Protein AF-C5LSX0-F1 (afdb_monomer)

Radius of gyration: 44.95 Å; Cα contacts (8 Å, |Δi|>4): 64; chains: 1; bounding box: 108×68×119 Å

Secondary structure (DSSP, 8-state):
--HHHHHHHHHHHHHHHHHHHHHHHHHHHHHHHHHHHHHHHHHHHHHHHHHHHHHHHHHHHHHHHHHHHHHHHHHHHHHHHHHHHHHHHHHT---TTS--SS---HHHHHHHHHHHHHHHHHHHHHHHHHHHHHHHHHHHHHHIIIII----PPPHHHHHHHS--THHHHSS-HHHH---HHHHHHHHHHHHHHHHHHHHHHHHHHHHHHHHHHTT-

Organism: Perkinsus marinus (strain ATCC 50983 / TXsc) (NCBI:txid423536)

pLDDT: mean 77.4, std 16.22, range [35.12, 95.38]

Structure (mmCIF, N/CA/C/O backbone):
data_AF-C5LSX0-F1
#
_entry.id   AF-C5LSX0-F1
#
loop_
_atom_site.group_PDB
_atom_site.id
_atom_site.type_symbol
_atom_site.label_atom_id
_atom_site.label_alt_id
_atom_site.label_comp_id
_atom_site.label_asym_id
_atom_site.label_entity_id
_atom_site.label_seq_id
_atom_site.pdbx_PDB_ins_code
_atom_site.Cartn_x
_atom_site.Cartn_y
_atom_site.Cartn_z
_atom_site.occupancy
_atom_site.B_iso_or_equiv
_atom_site.auth_seq_id
_atom_site.auth_comp_id
_atom_site.auth_asym_id
_atom_site.auth_atom_id
_atom_site.pdbx_PDB_model_num
ATOM 1 N N . MET A 1 1 ? -57.020 -18.326 68.802 1.00 41.72 1 MET A N 1
ATOM 2 C CA . MET A 1 1 ? -56.443 -18.872 67.550 1.00 41.72 1 MET A CA 1
ATOM 3 C C . MET A 1 1 ? -56.052 -17.794 66.515 1.00 41.72 1 MET A C 1
ATOM 5 O O . MET A 1 1 ? -55.804 -18.143 65.374 1.00 41.72 1 MET A O 1
ATOM 9 N N . ALA A 1 2 ? -55.922 -16.505 66.877 1.00 36.78 2 ALA A N 1
ATOM 10 C CA . ALA A 1 2 ? -55.625 -15.422 65.918 1.00 36.78 2 ALA A CA 1
ATOM 11 C C . ALA A 1 2 ? -54.135 -15.010 65.832 1.00 36.78 2 ALA A C 1
ATOM 13 O O . ALA A 1 2 ? -53.751 -14.258 64.944 1.00 36.78 2 ALA A O 1
ATOM 14 N N . THR A 1 3 ? -53.275 -15.499 66.730 1.00 37.06 3 THR A N 1
ATOM 15 C CA . THR A 1 3 ? -51.869 -15.061 66.842 1.00 37.06 3 THR A CA 1
ATOM 16 C C . THR A 1 3 ? -50.891 -15.843 65.958 1.00 37.06 3 THR A C 1
ATOM 18 O O . THR A 1 3 ? -49.816 -15.340 65.644 1.00 37.06 3 THR A O 1
ATOM 21 N N . THR A 1 4 ? -51.253 -17.040 65.491 1.00 40.44 4 THR A N 1
ATOM 22 C CA . THR A 1 4 ? -50.376 -17.893 64.667 1.00 40.44 4 THR A CA 1
ATOM 23 C C . THR A 1 4 ? -50.374 -17.507 63.184 1.00 40.44 4 THR A C 1
ATOM 25 O O . THR A 1 4 ? -49.352 -17.655 62.521 1.00 40.44 4 THR A O 1
ATOM 28 N N . ALA A 1 5 ? -51.465 -16.934 62.662 1.00 39.75 5 ALA A N 1
ATOM 29 C CA . ALA A 1 5 ? -51.549 -16.492 61.266 1.00 39.75 5 ALA A CA 1
ATOM 30 C C . ALA A 1 5 ? -50.684 -15.247 60.978 1.00 39.75 5 ALA A C 1
ATOM 32 O O . ALA A 1 5 ? -50.056 -15.159 59.925 1.00 39.75 5 ALA A O 1
ATOM 33 N N . ALA A 1 6 ? -50.586 -14.316 61.934 1.00 38.09 6 ALA A N 1
ATOM 34 C CA . ALA A 1 6 ? -49.762 -13.114 61.798 1.00 38.09 6 ALA A CA 1
ATOM 35 C C . ALA A 1 6 ? -48.255 -13.433 61.817 1.00 38.09 6 ALA A C 1
ATOM 37 O O . ALA A 1 6 ? -47.496 -12.874 61.031 1.00 38.09 6 ALA A O 1
ATOM 38 N N . ALA A 1 7 ? -47.821 -14.385 62.650 1.00 35.12 7 ALA A N 1
ATOM 39 C CA . ALA A 1 7 ? -46.420 -14.806 62.716 1.00 35.12 7 ALA A CA 1
ATOM 40 C C . ALA A 1 7 ? -45.966 -15.546 61.443 1.00 35.12 7 ALA A C 1
ATOM 42 O O . ALA A 1 7 ? -44.850 -15.334 60.978 1.00 35.12 7 ALA A O 1
ATOM 43 N N . VAL A 1 8 ? -46.842 -16.354 60.831 1.00 43.47 8 VAL A N 1
ATOM 44 C CA . VAL A 1 8 ? -46.565 -17.036 59.552 1.00 43.47 8 VAL A CA 1
ATOM 45 C C . VAL A 1 8 ? -46.590 -16.058 58.372 1.00 43.47 8 VAL A C 1
ATOM 47 O O . VAL A 1 8 ? -45.779 -16.191 57.462 1.00 43.47 8 VAL A O 1
ATOM 50 N N . ALA A 1 9 ? -47.444 -15.030 58.399 1.00 41.66 9 ALA A N 1
ATOM 51 C CA . ALA A 1 9 ? -47.449 -13.975 57.385 1.00 41.66 9 ALA A CA 1
ATOM 52 C C . ALA A 1 9 ? -46.202 -13.075 57.463 1.00 41.66 9 ALA A C 1
ATOM 54 O O . ALA A 1 9 ? -45.638 -12.724 56.431 1.00 41.66 9 ALA A O 1
ATOM 55 N N . VAL A 1 10 ? -45.724 -12.749 58.669 1.00 44.47 10 VAL A N 1
ATOM 56 C CA . VAL A 1 10 ? -44.509 -11.941 58.879 1.00 44.47 10 VAL A CA 1
ATOM 57 C C . VAL A 1 10 ? -43.233 -12.751 58.610 1.00 44.47 10 VAL A C 1
ATOM 59 O O . VAL A 1 10 ? -42.302 -12.224 58.007 1.00 44.47 10 VAL A O 1
ATOM 62 N N . ALA A 1 11 ? -43.199 -14.041 58.964 1.00 39.00 11 ALA A N 1
ATOM 63 C CA . ALA A 1 11 ? -42.100 -14.946 58.612 1.00 39.00 11 ALA A CA 1
ATOM 64 C C . ALA A 1 11 ? -42.084 -15.300 57.113 1.00 39.00 11 ALA A C 1
ATOM 66 O O . ALA A 1 11 ? -41.023 -15.403 56.503 1.00 39.00 11 ALA A O 1
ATOM 67 N N . GLY A 1 12 ? -43.257 -15.431 56.488 1.00 38.50 12 GLY A N 1
ATOM 68 C CA . GLY A 1 12 ? -43.399 -15.573 55.041 1.00 38.50 12 GLY A CA 1
ATOM 69 C C . GLY A 1 12 ? -42.969 -14.308 54.299 1.00 38.50 12 GLY A C 1
ATOM 70 O O . GLY A 1 12 ? -42.252 -14.399 53.310 1.00 38.50 12 GLY A O 1
ATOM 71 N N . ALA A 1 13 ? -43.314 -13.122 54.807 1.00 43.16 13 ALA A N 1
ATOM 72 C CA . ALA A 1 13 ? -42.886 -11.846 54.240 1.00 43.16 13 ALA A CA 1
ATOM 73 C C . ALA A 1 13 ? -41.382 -11.580 54.424 1.00 43.16 13 ALA A C 1
ATOM 75 O O . ALA A 1 13 ? -40.759 -11.011 53.531 1.00 43.16 13 ALA A O 1
ATOM 76 N N . SER A 1 14 ? -40.770 -12.019 55.530 1.00 45.22 14 SER A N 1
ATOM 77 C CA . SER A 1 14 ? -39.325 -11.865 55.752 1.00 45.22 14 SER A CA 1
ATOM 78 C C . SER A 1 14 ? -38.492 -12.869 54.945 1.00 45.22 14 SER A C 1
ATOM 80 O O . SER A 1 14 ? -37.451 -12.496 54.403 1.00 45.22 14 SER A O 1
ATOM 82 N N . LEU A 1 15 ? -38.974 -14.104 54.762 1.00 48.69 15 LEU A N 1
ATOM 83 C CA . LEU A 1 15 ? -38.359 -15.090 53.864 1.00 48.69 15 LEU A CA 1
ATOM 84 C C . LEU A 1 15 ? -38.528 -14.707 52.387 1.00 48.69 15 LEU A C 1
ATOM 86 O O . LEU A 1 15 ? -37.579 -14.830 51.614 1.00 48.69 15 LEU A O 1
ATOM 90 N N . VAL A 1 16 ? -39.688 -14.168 51.996 1.00 50.28 16 VAL A N 1
ATOM 91 C CA . VAL A 1 16 ? -39.909 -13.612 50.650 1.00 50.28 16 VAL A CA 1
ATOM 92 C C . VAL A 1 16 ? -39.099 -12.330 50.443 1.00 50.28 16 VAL A C 1
ATOM 94 O O . VAL A 1 16 ? -38.556 -12.146 49.361 1.00 50.28 16 VAL A O 1
ATOM 97 N N . GLY A 1 17 ? -38.925 -11.483 51.461 1.00 53.12 17 GLY A N 1
ATOM 98 C CA . GLY A 1 17 ? -38.068 -10.294 51.399 1.00 53.12 17 GLY A CA 1
ATOM 99 C C . GLY A 1 17 ? -36.582 -10.633 51.236 1.00 53.12 17 GLY A C 1
ATOM 100 O O . GLY A 1 17 ? -35.887 -10.006 50.438 1.00 53.12 17 GLY A O 1
ATOM 101 N N . SER A 1 18 ? -36.104 -11.681 51.916 1.00 58.91 18 SER A N 1
ATOM 102 C CA . SER A 1 18 ? -34.725 -12.174 51.787 1.00 58.91 18 SER A CA 1
ATOM 103 C C . SER A 1 18 ? -34.488 -12.896 50.445 1.00 58.91 18 SER A C 1
ATOM 105 O O . SER A 1 18 ? -33.470 -12.683 49.780 1.00 58.91 18 SER A O 1
ATOM 107 N N . ALA A 1 19 ? -35.468 -13.671 49.965 1.00 62.38 19 ALA A N 1
ATOM 108 C CA . ALA A 1 19 ? -35.441 -14.284 48.635 1.00 62.38 19 ALA A CA 1
ATOM 109 C C . ALA A 1 19 ? -3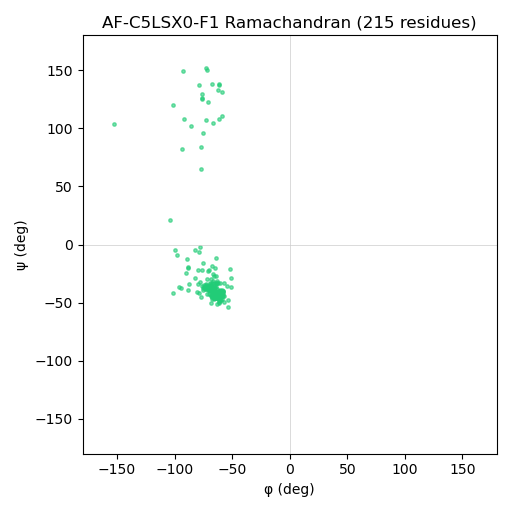5.560 -13.247 47.496 1.00 62.38 19 ALA A C 1
ATOM 111 O O . ALA A 1 19 ? -34.890 -13.361 46.475 1.00 62.38 19 ALA A O 1
ATOM 112 N N . ALA A 1 20 ? -36.364 -12.195 47.665 1.00 63.81 20 ALA A N 1
ATOM 113 C CA . ALA A 1 20 ? -36.488 -11.110 46.693 1.00 63.81 20 ALA A CA 1
ATOM 114 C C . ALA A 1 20 ? -35.208 -10.264 46.621 1.00 63.81 20 ALA A C 1
ATOM 116 O O . ALA A 1 20 ? -34.764 -9.923 45.525 1.00 63.81 20 ALA A O 1
ATOM 117 N N . GLY A 1 21 ? -34.571 -9.988 47.765 1.00 70.50 21 GLY A N 1
ATOM 118 C CA . GLY A 1 21 ? -33.284 -9.290 47.822 1.00 70.50 21 GLY A CA 1
ATOM 119 C C . GLY A 1 21 ? -32.152 -10.064 47.139 1.00 70.50 21 GLY A C 1
ATOM 120 O O . GLY A 1 21 ? -31.366 -9.478 46.396 1.00 70.50 21 GLY A O 1
ATOM 121 N N . THR A 1 22 ? -32.106 -11.387 47.322 1.00 75.56 22 THR A N 1
ATOM 122 C CA . THR A 1 22 ? -31.118 -12.268 46.666 1.00 75.56 22 THR A CA 1
ATOM 123 C C . THR A 1 22 ? -31.382 -12.462 45.169 1.00 75.56 22 THR A C 1
ATOM 125 O O . THR A 1 22 ? -30.443 -12.502 44.376 1.00 75.56 22 THR A O 1
ATOM 128 N N . LEU A 1 23 ? -32.646 -12.513 44.740 1.00 74.06 23 LEU A N 1
ATOM 129 C CA . LEU A 1 23 ? -33.005 -12.536 43.317 1.00 74.06 23 LEU A CA 1
ATOM 130 C C . LEU A 1 23 ? -32.690 -11.207 42.620 1.00 74.06 23 LEU A C 1
ATOM 132 O O . LEU A 1 23 ? -32.237 -11.201 41.474 1.00 74.06 23 LEU A O 1
ATOM 136 N N . PHE A 1 24 ? -32.912 -10.079 43.294 1.00 79.62 24 PHE A N 1
ATOM 137 C CA . PHE A 1 24 ? -32.577 -8.761 42.763 1.00 79.62 24 PHE A CA 1
ATOM 138 C C . PHE A 1 24 ? -31.060 -8.572 42.638 1.00 79.62 24 PHE A C 1
ATOM 140 O O . PHE A 1 24 ? -30.585 -8.145 41.585 1.00 79.62 24 PHE A O 1
ATOM 147 N N . SER A 1 25 ? -30.286 -8.952 43.661 1.00 80.75 25 SER A N 1
ATOM 148 C CA . SER A 1 25 ? -28.821 -8.864 43.614 1.00 80.75 25 SER A CA 1
ATOM 149 C C . SER A 1 25 ? -28.215 -9.780 42.547 1.00 80.75 25 SER A C 1
ATOM 151 O O . SER A 1 25 ? -27.292 -9.361 41.849 1.00 80.75 25 SER A O 1
ATOM 153 N N . TYR A 1 26 ? -28.782 -10.974 42.339 1.00 83.00 26 TYR A N 1
ATOM 154 C CA . TYR A 1 26 ? -28.397 -11.869 41.248 1.00 83.00 26 TYR A CA 1
ATOM 155 C C . TYR A 1 26 ? -28.643 -11.242 39.869 1.00 83.00 26 TYR A C 1
ATOM 157 O O . TYR A 1 26 ? -27.732 -11.190 39.047 1.00 83.00 26 TYR A O 1
ATOM 165 N N . ASN A 1 27 ? -29.845 -10.713 39.615 1.00 82.12 27 ASN A N 1
ATOM 166 C CA . ASN A 1 27 ? -30.162 -10.097 38.321 1.00 82.12 27 ASN A CA 1
ATOM 167 C C . ASN A 1 27 ? -29.333 -8.837 38.058 1.00 82.12 27 ASN A C 1
ATOM 169 O O . ASN A 1 27 ? -28.874 -8.635 36.936 1.00 82.12 27 ASN A O 1
ATOM 173 N N . LYS A 1 28 ? -29.072 -8.030 39.094 1.00 83.06 28 LYS A N 1
ATOM 174 C CA . LYS A 1 28 ? -28.155 -6.890 39.004 1.00 83.06 28 LYS A CA 1
ATOM 175 C C . LYS A 1 28 ? -26.740 -7.340 38.624 1.00 83.06 28 LYS A C 1
ATOM 177 O O . LYS A 1 28 ? -26.138 -6.746 37.736 1.00 83.06 28 LYS A O 1
ATOM 182 N N . ALA A 1 29 ? -26.216 -8.391 39.256 1.00 85.38 29 ALA A N 1
ATOM 183 C CA . ALA A 1 29 ? -24.887 -8.921 38.948 1.00 85.38 29 ALA A CA 1
ATOM 184 C C . ALA A 1 29 ? -24.799 -9.485 37.519 1.00 85.38 29 ALA A C 1
ATOM 186 O O . ALA A 1 29 ? -23.822 -9.230 36.819 1.00 85.38 29 ALA A O 1
ATOM 187 N N . VAL A 1 30 ? -25.836 -10.194 37.060 1.00 84.12 30 VAL A N 1
ATOM 188 C CA . VAL A 1 30 ? -25.921 -10.702 35.681 1.00 84.12 30 VAL A CA 1
ATOM 189 C C . VAL A 1 30 ? -25.994 -9.558 34.673 1.00 84.12 30 VAL A C 1
ATOM 191 O O . VAL A 1 30 ? -25.314 -9.617 33.655 1.00 84.12 30 VAL A O 1
ATOM 194 N N . PHE A 1 31 ? -26.765 -8.506 34.956 1.00 83.94 31 PHE A N 1
ATOM 195 C CA . PHE A 1 31 ? -26.818 -7.322 34.101 1.00 83.94 31 PHE A CA 1
ATOM 196 C C . PHE A 1 31 ? -25.447 -6.644 33.992 1.00 83.94 31 PHE A C 1
ATOM 198 O O . PHE A 1 31 ? -24.992 -6.378 32.888 1.00 83.94 31 PHE A O 1
ATOM 205 N N . ILE A 1 32 ? -24.750 -6.428 35.114 1.00 85.12 32 ILE A N 1
ATOM 206 C CA . ILE A 1 32 ? -23.392 -5.853 35.115 1.00 85.12 32 ILE A CA 1
ATOM 207 C C . ILE A 1 32 ? -22.430 -6.719 34.289 1.00 85.12 32 ILE A C 1
ATOM 209 O O . ILE A 1 32 ? -21.621 -6.198 33.523 1.00 85.12 32 ILE A O 1
ATOM 213 N N . LEU A 1 33 ? -22.525 -8.044 34.407 1.00 87.56 33 LEU A N 1
ATOM 214 C CA . LEU A 1 33 ? -21.689 -8.962 33.640 1.00 87.56 33 LEU A CA 1
ATOM 215 C C . LEU A 1 33 ? -21.986 -8.896 32.132 1.00 87.56 33 LEU A C 1
ATOM 217 O O . LEU A 1 33 ? -21.060 -8.810 31.334 1.00 87.56 33 LEU A O 1
ATOM 221 N N . ASP A 1 34 ? -23.256 -8.876 31.733 1.00 86.62 34 ASP A N 1
ATOM 222 C CA . ASP A 1 34 ? -23.648 -8.753 30.322 1.00 86.62 34 ASP A CA 1
ATOM 223 C C . ASP A 1 34 ? -23.176 -7.418 29.721 1.00 86.62 34 ASP A C 1
ATOM 225 O O . ASP A 1 34 ? -22.622 -7.371 28.623 1.00 86.62 34 ASP A O 1
ATOM 229 N N . GLN A 1 35 ? -23.295 -6.335 30.494 1.00 84.56 35 GLN A N 1
ATOM 230 C CA . GLN A 1 35 ? -22.833 -5.005 30.099 1.00 84.56 35 GLN A CA 1
ATOM 231 C C . GLN A 1 35 ? -21.320 -4.926 29.930 1.00 84.56 35 GLN A C 1
ATOM 233 O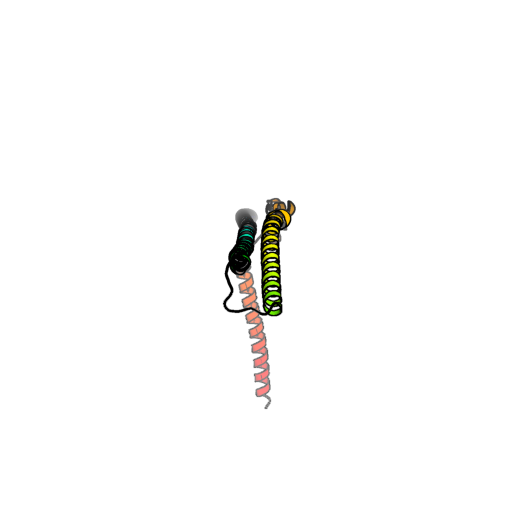 O . GLN A 1 35 ? -20.832 -4.423 28.918 1.00 84.56 35 GLN A O 1
ATOM 238 N N . THR A 1 36 ? -20.568 -5.466 30.890 1.00 87.12 36 THR A N 1
ATOM 239 C CA . THR A 1 36 ? -19.105 -5.506 30.787 1.00 87.12 36 THR A CA 1
ATOM 240 C C . THR A 1 36 ? -18.679 -6.321 29.567 1.00 87.12 36 THR A C 1
ATOM 242 O O . THR A 1 36 ? -17.901 -5.826 28.758 1.00 87.12 36 THR A O 1
ATOM 245 N N . LEU A 1 37 ? -19.237 -7.517 29.347 1.00 89.19 37 LEU A N 1
ATOM 246 C CA . LEU A 1 37 ? -18.942 -8.328 28.158 1.00 89.19 37 LEU A CA 1
ATOM 247 C C . LEU A 1 37 ? -19.264 -7.599 26.847 1.00 89.19 37 LEU A C 1
ATOM 249 O O . LEU A 1 37 ? -18.486 -7.674 25.895 1.00 89.19 37 LEU A O 1
ATOM 253 N N . ARG A 1 38 ? -20.376 -6.860 26.795 1.00 85.25 38 ARG A N 1
ATOM 254 C CA . ARG A 1 38 ? -20.744 -6.046 25.632 1.00 85.25 38 ARG A CA 1
ATOM 255 C C . ARG A 1 38 ? -19.731 -4.929 25.376 1.00 85.25 38 ARG A C 1
ATOM 257 O O . ARG A 1 38 ? -19.344 -4.735 24.226 1.00 85.25 38 ARG A O 1
ATOM 264 N N . GLN A 1 39 ? -19.261 -4.243 26.417 1.00 87.00 39 GLN A N 1
ATOM 265 C CA . GLN A 1 39 ? -18.196 -3.239 26.309 1.00 87.00 39 GLN A CA 1
ATOM 266 C C . GLN A 1 39 ? -16.902 -3.846 25.760 1.00 87.00 39 GLN A C 1
ATOM 268 O O . GLN A 1 39 ? -16.346 -3.326 24.793 1.00 87.00 39 GLN A O 1
ATOM 273 N N . TRP A 1 40 ? -16.467 -4.987 26.306 1.00 90.19 40 TRP A N 1
ATOM 274 C CA . TRP A 1 40 ? -15.294 -5.718 25.814 1.00 90.19 40 TRP A CA 1
ATOM 275 C C . TRP A 1 40 ? -15.426 -6.095 24.335 1.00 90.19 40 TRP A C 1
ATOM 277 O O . TRP A 1 40 ? -14.492 -5.884 23.564 1.00 90.19 40 TRP A O 1
ATOM 287 N N . ALA A 1 41 ? -16.591 -6.592 23.913 1.00 89.44 41 ALA A N 1
ATOM 288 C CA . ALA A 1 41 ? -16.838 -6.939 22.516 1.00 89.44 41 ALA A CA 1
ATOM 289 C C . ALA A 1 41 ? -16.773 -5.713 21.587 1.00 89.44 41 ALA A C 1
ATOM 291 O O . ALA A 1 41 ? -16.202 -5.792 20.500 1.00 89.44 41 ALA A O 1
ATOM 292 N N . VAL A 1 42 ? -17.322 -4.567 22.007 1.00 88.00 42 VAL A N 1
ATOM 293 C CA . VAL A 1 42 ? -17.258 -3.320 21.226 1.00 88.00 42 VAL A CA 1
ATOM 294 C C . VAL A 1 42 ? -15.815 -2.832 21.087 1.00 88.00 42 VAL A C 1
ATOM 296 O O . VAL A 1 42 ? -15.401 -2.509 19.972 1.00 88.00 42 VAL A O 1
ATOM 299 N N . HIS A 1 43 ? -15.036 -2.837 22.171 1.00 88.69 43 HIS A N 1
ATOM 300 C CA . HIS A 1 43 ? -13.614 -2.485 22.125 1.00 88.69 43 HIS A CA 1
ATOM 301 C C . HIS A 1 43 ? -12.825 -3.429 21.215 1.00 88.69 43 HIS A C 1
ATOM 303 O O . HIS A 1 43 ? -12.087 -2.969 20.348 1.00 88.69 43 HIS A O 1
ATOM 309 N N . GLN A 1 44 ? -13.068 -4.737 21.303 1.00 92.12 44 GLN A N 1
ATOM 310 C CA . GLN A 1 44 ? -12.413 -5.716 20.438 1.00 92.12 44 GLN A CA 1
ATOM 311 C C . GLN A 1 44 ? -12.718 -5.479 18.949 1.00 92.12 44 GLN A C 1
ATOM 313 O O . GLN A 1 44 ? -11.834 -5.604 18.102 1.00 92.12 44 GLN A O 1
ATOM 318 N N . VAL A 1 45 ? -13.953 -5.106 18.602 1.00 90.06 45 VAL A N 1
ATOM 319 C CA . VAL A 1 45 ? -14.313 -4.756 17.217 1.00 90.06 45 VAL A CA 1
ATOM 320 C C . VAL A 1 45 ? -13.602 -3.480 16.761 1.00 90.06 45 VAL A C 1
ATOM 322 O O . VAL A 1 45 ? -13.177 -3.399 15.608 1.00 90.06 45 VAL A O 1
ATOM 325 N N . GLN A 1 46 ? -13.458 -2.484 17.636 1.00 89.50 46 GLN A N 1
ATOM 326 C CA . GLN A 1 46 ? -12.703 -1.265 17.332 1.00 89.50 46 GLN A CA 1
ATOM 327 C C . GLN A 1 46 ? -11.221 -1.579 17.089 1.00 89.50 46 GLN A C 1
ATOM 329 O O . GLN A 1 46 ? -10.667 -1.130 16.084 1.00 89.50 46 GLN A O 1
ATOM 334 N N . ASP A 1 47 ? -10.620 -2.426 17.923 1.00 91.69 47 ASP A N 1
ATOM 335 C CA . ASP A 1 47 ? -9.234 -2.870 17.770 1.00 91.69 47 ASP A CA 1
ATOM 336 C C . ASP A 1 47 ? -9.024 -3.616 16.445 1.00 91.69 47 ASP A C 1
ATOM 338 O O . ASP A 1 47 ? -8.078 -3.331 15.707 1.00 91.69 47 ASP A O 1
ATOM 342 N N . MET A 1 48 ? -9.949 -4.511 16.075 1.00 92.12 48 MET A N 1
ATOM 343 C CA . MET A 1 48 ? -9.907 -5.206 14.783 1.00 92.12 48 MET A CA 1
ATOM 344 C C . MET A 1 48 ? -9.995 -4.238 13.594 1.00 92.12 48 MET A C 1
ATOM 346 O O . MET A 1 48 ? -9.276 -4.414 12.611 1.00 92.12 48 MET A O 1
ATOM 350 N N . ARG A 1 49 ? -10.828 -3.190 13.675 1.00 90.19 49 ARG A N 1
ATOM 351 C CA . ARG A 1 49 ? -10.937 -2.165 12.617 1.00 90.19 49 ARG A CA 1
ATOM 352 C C . ARG A 1 49 ? -9.653 -1.347 12.472 1.00 90.19 49 ARG A C 1
ATOM 354 O O . ARG A 1 49 ? -9.255 -1.033 11.351 1.00 90.19 49 ARG A O 1
ATOM 361 N N . ILE A 1 50 ? -8.990 -1.018 13.580 1.00 90.75 50 ILE A N 1
ATOM 362 C CA . ILE A 1 50 ? -7.693 -0.326 13.557 1.00 90.75 50 ILE A CA 1
ATOM 363 C C . ILE A 1 50 ? -6.625 -1.232 12.932 1.00 90.75 50 ILE A C 1
ATOM 365 O O . ILE A 1 50 ? -5.895 -0.793 12.039 1.00 90.75 50 ILE A O 1
ATOM 369 N N . ALA A 1 51 ? -6.570 -2.502 13.340 1.00 93.06 51 ALA A N 1
ATOM 370 C CA . ALA A 1 51 ? -5.636 -3.483 12.790 1.00 93.06 51 ALA A CA 1
ATOM 371 C C . ALA A 1 51 ? -5.832 -3.687 11.277 1.00 93.06 51 ALA A C 1
ATOM 373 O O . ALA A 1 51 ? -4.861 -3.711 10.522 1.00 93.06 51 ALA A O 1
ATOM 374 N N . GLN A 1 52 ? -7.084 -3.748 10.817 1.00 93.00 52 GLN A N 1
ATOM 375 C CA . GLN A 1 52 ? -7.433 -3.855 9.400 1.00 93.00 52 GLN A CA 1
ATOM 376 C C . GLN A 1 52 ? -6.882 -2.684 8.573 1.00 93.00 52 GLN A C 1
ATOM 378 O O . GLN A 1 52 ? -6.382 -2.873 7.468 1.00 93.00 52 GLN A O 1
ATOM 383 N N . ILE A 1 53 ? -6.913 -1.469 9.116 1.00 90.88 53 ILE A N 1
ATOM 384 C CA . ILE A 1 53 ? -6.353 -0.294 8.437 1.00 90.88 53 ILE A CA 1
ATOM 385 C C . ILE A 1 53 ? -4.833 -0.320 8.440 1.00 90.88 53 ILE A C 1
ATOM 387 O O . ILE A 1 53 ? -4.225 0.090 7.455 1.00 90.88 53 ILE A O 1
ATOM 391 N N . GLY A 1 54 ? -4.218 -0.831 9.508 1.00 91.56 54 GLY A N 1
ATOM 392 C CA . GLY A 1 54 ? -2.787 -1.130 9.525 1.00 91.56 54 GLY A CA 1
ATOM 393 C C . GLY A 1 54 ? -2.385 -2.030 8.355 1.00 91.56 54 GLY A C 1
ATOM 394 O O . GLY A 1 54 ? -1.467 -1.683 7.617 1.00 91.56 54 GLY A O 1
ATOM 395 N N . LEU A 1 55 ? -3.135 -3.114 8.128 1.00 93.56 55 LEU A N 1
ATOM 396 C CA . LEU A 1 55 ? -2.927 -4.020 6.993 1.00 93.56 55 LEU A CA 1
ATOM 397 C C . LEU A 1 55 ? -3.090 -3.304 5.645 1.00 93.56 55 LEU A C 1
ATOM 399 O O . LEU A 1 55 ? -2.235 -3.447 4.778 1.00 93.56 55 LEU A O 1
ATOM 403 N N . TYR A 1 56 ? -4.124 -2.472 5.479 1.00 93.38 56 TYR A N 1
ATOM 404 C CA . TYR A 1 56 ? -4.324 -1.717 4.235 1.00 93.38 56 TYR A CA 1
ATOM 405 C C . TYR A 1 56 ? -3.209 -0.711 3.933 1.00 93.38 56 TYR A C 1
ATOM 407 O O . TYR A 1 56 ? -2.914 -0.460 2.768 1.00 93.38 56 TYR A O 1
ATOM 415 N N . ARG A 1 57 ? -2.567 -0.124 4.951 1.00 92.81 57 ARG A N 1
ATOM 416 C CA . ARG A 1 57 ? -1.410 0.766 4.732 1.00 92.81 57 ARG A CA 1
ATOM 417 C C . ARG A 1 57 ? -0.221 0.019 4.169 1.00 92.81 57 ARG A C 1
ATOM 419 O O . ARG A 1 57 ? 0.475 0.564 3.319 1.00 92.81 57 ARG A O 1
ATOM 426 N N . GLU A 1 58 ? 0.020 -1.172 4.694 1.00 94.31 58 GLU A N 1
ATOM 427 C CA . GLU A 1 58 ? 1.158 -1.979 4.285 1.00 94.31 58 GLU A CA 1
ATOM 428 C C . GLU A 1 58 ? 0.951 -2.550 2.885 1.00 94.31 58 GLU A C 1
ATOM 430 O O . GLU A 1 58 ? 1.835 -2.427 2.046 1.00 94.31 58 GLU A O 1
ATOM 435 N N . ASP A 1 59 ? -0.255 -3.036 2.592 1.00 95.06 59 ASP A N 1
ATOM 436 C CA . ASP A 1 59 ? -0.628 -3.529 1.263 1.00 95.06 59 ASP A CA 1
ATOM 437 C C . ASP A 1 59 ? -0.486 -2.445 0.178 1.00 95.06 59 ASP A C 1
ATOM 439 O O . ASP A 1 59 ? 0.088 -2.677 -0.885 1.00 95.06 59 ASP A O 1
ATOM 443 N N . LEU A 1 60 ? -0.914 -1.207 0.469 1.00 93.25 60 LEU A N 1
ATOM 444 C CA . LEU A 1 60 ? -0.708 -0.084 -0.452 1.00 93.25 60 LEU A CA 1
ATOM 445 C C . LEU A 1 60 ? 0.781 0.173 -0.720 1.00 93.25 60 LEU A C 1
ATOM 447 O O . LEU A 1 60 ? 1.161 0.370 -1.873 1.00 93.25 60 LEU A O 1
ATOM 451 N N . ARG A 1 61 ? 1.625 0.168 0.317 1.00 93.38 61 ARG A N 1
ATOM 452 C CA . ARG A 1 61 ? 3.072 0.378 0.153 1.00 93.3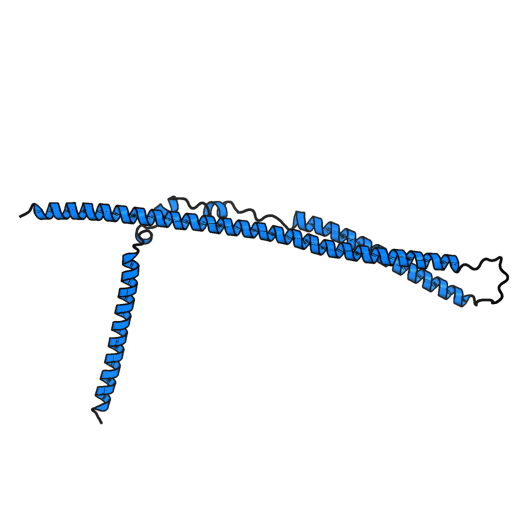8 61 ARG A CA 1
ATOM 453 C C . ARG A 1 61 ? 3.723 -0.728 -0.660 1.00 93.38 61 ARG A C 1
ATOM 455 O O . ARG A 1 61 ? 4.557 -0.424 -1.506 1.00 93.38 61 ARG A O 1
ATOM 462 N N . ASP A 1 62 ? 3.338 -1.979 -0.439 1.00 95.38 62 ASP A N 1
ATOM 463 C CA . ASP A 1 62 ? 3.904 -3.112 -1.170 1.00 95.38 62 ASP A CA 1
ATOM 464 C C . ASP A 1 62 ? 3.505 -3.075 -2.657 1.00 95.38 62 ASP A C 1
ATOM 466 O O . ASP A 1 62 ? 4.351 -3.183 -3.547 1.00 95.38 62 ASP A O 1
ATOM 470 N N . LEU A 1 63 ? 2.235 -2.776 -2.960 1.00 93.62 63 LEU A N 1
ATOM 471 C CA . LEU A 1 63 ? 1.748 -2.657 -4.339 1.00 93.62 63 LEU A CA 1
ATOM 472 C C . LEU A 1 63 ? 2.451 -1.531 -5.124 1.00 93.62 63 LEU A C 1
ATOM 474 O O . LEU A 1 63 ? 2.846 -1.712 -6.286 1.00 93.62 63 LEU A O 1
ATOM 478 N N . PHE A 1 64 ? 2.620 -0.358 -4.503 1.00 94.06 64 PHE A N 1
ATOM 479 C CA . PHE A 1 64 ? 3.349 0.753 -5.121 1.00 94.06 64 PHE A CA 1
ATOM 480 C C . PHE A 1 64 ? 4.851 0.479 -5.191 1.00 94.06 64 PHE A C 1
ATOM 482 O O . PHE A 1 64 ? 5.457 0.741 -6.231 1.00 94.06 64 PHE A O 1
ATOM 489 N N . GLY A 1 65 ? 5.435 -0.129 -4.157 1.00 93.69 65 GLY A N 1
ATOM 490 C CA . GLY A 1 65 ? 6.836 -0.545 -4.127 1.00 93.69 65 GLY A CA 1
ATOM 491 C C . GLY A 1 65 ? 7.184 -1.507 -5.263 1.00 93.69 65 GLY A C 1
ATOM 492 O O . GLY A 1 65 ? 8.174 -1.299 -5.970 1.00 93.69 65 GLY A O 1
ATOM 493 N N . LEU A 1 66 ? 6.326 -2.497 -5.527 1.00 94.12 66 LEU A N 1
ATOM 494 C CA . LEU A 1 66 ? 6.478 -3.412 -6.659 1.00 94.12 66 LEU A CA 1
ATOM 495 C C . LEU A 1 66 ? 6.459 -2.671 -8.003 1.00 94.12 66 LEU A C 1
ATOM 497 O O . LEU A 1 66 ? 7.266 -2.958 -8.891 1.00 94.12 66 LEU A O 1
ATOM 501 N N . THR A 1 67 ? 5.549 -1.707 -8.157 1.00 93.62 67 THR A N 1
ATOM 502 C CA . THR A 1 67 ? 5.420 -0.916 -9.388 1.00 93.62 67 THR A CA 1
ATOM 503 C C . THR A 1 67 ? 6.652 -0.046 -9.622 1.00 93.62 67 THR A C 1
ATOM 505 O O . THR A 1 67 ? 7.202 -0.050 -10.724 1.00 93.62 67 THR A O 1
ATOM 508 N N . ILE A 1 68 ? 7.122 0.656 -8.589 1.00 94.12 68 ILE A N 1
ATOM 509 C CA . ILE A 1 68 ? 8.318 1.506 -8.648 1.00 94.12 68 ILE A CA 1
ATOM 510 C C . ILE A 1 68 ? 9.541 0.656 -9.006 1.00 94.12 68 ILE A C 1
ATOM 512 O O . ILE A 1 68 ? 10.232 0.953 -9.978 1.00 94.12 68 ILE A O 1
ATOM 516 N N . SER A 1 69 ? 9.738 -0.471 -8.316 1.00 94.81 69 SER A N 1
ATOM 517 C CA . SER A 1 69 ? 10.851 -1.391 -8.581 1.00 94.81 69 SER A CA 1
ATOM 518 C C . SER A 1 69 ? 10.857 -1.911 -10.027 1.00 94.81 69 SER A C 1
ATOM 520 O O . SER A 1 69 ? 11.906 -1.992 -10.679 1.00 94.81 69 SER A O 1
ATOM 522 N N . ARG A 1 70 ? 9.677 -2.221 -10.583 1.00 93.81 70 ARG A N 1
ATOM 523 C CA . ARG A 1 70 ? 9.548 -2.650 -11.983 1.00 93.81 70 ARG A CA 1
ATOM 524 C C . ARG A 1 70 ? 9.864 -1.529 -12.968 1.00 93.81 70 ARG A C 1
ATOM 526 O O . ARG A 1 70 ? 10.581 -1.784 -13.935 1.00 93.81 70 ARG A O 1
ATOM 533 N N . MET A 1 71 ? 9.383 -0.310 -12.726 1.00 95.25 71 MET A N 1
ATOM 534 C CA . MET A 1 71 ? 9.682 0.835 -13.594 1.00 95.25 71 MET A CA 1
ATOM 535 C C . MET A 1 71 ? 11.166 1.219 -13.555 1.00 95.25 71 MET A C 1
ATOM 537 O O . MET A 1 71 ? 11.741 1.512 -14.601 1.00 95.25 71 MET A O 1
ATOM 541 N N . ASP A 1 72 ? 11.830 1.125 -12.404 1.00 92.62 72 ASP A N 1
ATOM 542 C CA . ASP A 1 72 ? 13.273 1.381 -12.301 1.00 92.62 72 ASP A CA 1
ATOM 543 C C . ASP A 1 72 ? 14.096 0.332 -13.070 1.00 92.62 72 ASP A C 1
ATOM 545 O O . ASP A 1 72 ? 15.095 0.657 -13.725 1.00 92.62 72 ASP A O 1
ATOM 549 N N . THR A 1 73 ? 13.637 -0.924 -13.079 1.00 93.25 73 THR A N 1
ATOM 550 C CA . THR A 1 73 ? 14.248 -1.990 -13.888 1.00 93.25 73 THR A CA 1
ATOM 551 C C . THR A 1 73 ? 14.116 -1.692 -15.386 1.00 93.25 73 THR A C 1
ATOM 553 O O . THR A 1 73 ? 15.102 -1.787 -16.120 1.00 93.25 73 THR A O 1
ATOM 556 N N . TYR A 1 74 ? 12.933 -1.277 -15.855 1.00 93.31 74 TYR A N 1
ATOM 557 C CA . TYR A 1 74 ? 12.735 -0.899 -17.259 1.00 93.31 74 TYR A CA 1
ATOM 558 C C . TYR A 1 74 ? 13.565 0.321 -17.653 1.00 93.31 74 TYR A C 1
ATOM 560 O O . TYR A 1 74 ? 14.181 0.323 -18.719 1.00 93.31 74 TYR A O 1
ATOM 568 N N . MET A 1 75 ? 13.641 1.335 -16.791 1.00 94.00 75 MET A N 1
ATOM 569 C CA . MET A 1 75 ? 14.482 2.508 -17.018 1.00 94.00 75 MET A CA 1
ATOM 570 C C . MET A 1 75 ? 15.957 2.118 -17.181 1.00 94.00 75 MET A C 1
ATOM 572 O O . MET A 1 75 ? 16.613 2.595 -18.105 1.00 94.00 75 MET A O 1
ATOM 576 N N . THR A 1 76 ? 16.462 1.218 -16.332 1.00 93.62 76 THR A N 1
ATOM 577 C CA . THR A 1 76 ? 17.861 0.760 -16.358 1.00 93.62 76 THR A CA 1
ATOM 578 C C . THR A 1 76 ? 18.189 -0.035 -17.623 1.00 93.62 76 THR A C 1
ATOM 580 O O . THR A 1 76 ? 19.211 0.200 -18.261 1.00 93.62 76 THR A O 1
ATOM 583 N N . VAL A 1 77 ? 17.316 -0.957 -18.039 1.00 94.25 77 VAL A N 1
ATOM 584 C CA . VAL A 1 77 ? 17.532 -1.736 -19.273 1.00 94.25 77 VAL A CA 1
ATOM 585 C C . VAL A 1 77 ? 17.480 -0.829 -20.506 1.00 94.25 77 VAL A C 1
ATOM 587 O O . VAL A 1 77 ? 18.335 -0.923 -21.389 1.00 94.25 77 VAL A O 1
ATOM 590 N N . ASN A 1 78 ? 16.519 0.096 -20.548 1.00 93.75 78 ASN A N 1
ATOM 591 C CA . ASN A 1 78 ? 16.366 1.018 -21.670 1.00 93.75 78 ASN A CA 1
ATOM 592 C C . ASN A 1 78 ? 17.512 2.039 -21.751 1.00 93.75 78 ASN A C 1
ATOM 594 O O . ASN A 1 78 ? 17.906 2.405 -22.857 1.00 93.75 78 ASN A O 1
ATOM 598 N N . SER A 1 79 ? 18.086 2.475 -20.622 1.00 93.06 79 SER A N 1
ATOM 599 C CA . SER A 1 79 ? 19.219 3.412 -20.616 1.00 93.06 79 SER A CA 1
ATOM 600 C C . SER A 1 79 ? 20.508 2.772 -21.140 1.00 93.06 79 SER A C 1
ATOM 602 O O . SER A 1 79 ? 21.226 3.401 -21.919 1.00 93.06 79 SER A O 1
ATOM 604 N N . VAL A 1 80 ? 20.764 1.500 -20.810 1.00 94.69 80 VAL A N 1
ATOM 605 C CA . VAL A 1 80 ? 21.881 0.733 -21.387 1.00 94.69 80 VAL A CA 1
ATOM 606 C C . VAL A 1 80 ? 21.668 0.514 -22.886 1.00 94.69 80 VAL A C 1
ATOM 608 O O . VAL A 1 80 ? 22.587 0.732 -23.675 1.00 94.69 80 VAL A O 1
ATOM 611 N N . GLY A 1 81 ? 20.449 0.151 -23.302 1.00 92.38 81 GLY A N 1
ATOM 612 C CA . GLY A 1 81 ? 20.102 0.019 -24.720 1.00 92.38 81 GLY A CA 1
ATOM 613 C C . GLY A 1 81 ? 20.309 1.319 -25.503 1.00 92.38 81 GLY A C 1
ATOM 614 O O . GLY A 1 81 ? 20.850 1.299 -26.608 1.00 92.38 81 GLY A O 1
ATOM 615 N N . LEU A 1 82 ? 19.952 2.462 -24.908 1.00 92.94 82 LEU A N 1
ATOM 616 C CA . LEU A 1 82 ? 20.170 3.784 -25.494 1.00 92.94 82 LEU A CA 1
ATOM 617 C C . LEU A 1 82 ? 21.664 4.105 -25.616 1.00 92.94 82 LEU A C 1
ATOM 619 O O . LEU A 1 82 ? 22.093 4.587 -26.661 1.00 92.94 82 LEU A O 1
ATOM 623 N N . ALA A 1 83 ? 22.471 3.788 -24.600 1.00 92.25 83 ALA A N 1
ATOM 624 C CA . ALA A 1 83 ? 23.920 3.981 -24.653 1.00 92.25 83 ALA A CA 1
ATOM 625 C C . ALA A 1 83 ? 24.573 3.167 -25.786 1.00 92.25 83 ALA A C 1
ATOM 627 O O . ALA A 1 83 ? 25.408 3.697 -26.520 1.00 92.25 83 ALA A O 1
ATOM 628 N N . VAL A 1 84 ? 24.154 1.911 -25.982 1.00 91.44 84 VAL A N 1
ATOM 629 C CA . VAL A 1 84 ? 24.633 1.062 -27.088 1.00 91.44 84 VAL A CA 1
ATOM 630 C C . VAL A 1 84 ? 24.182 1.609 -28.446 1.00 91.44 84 VAL A C 1
ATOM 632 O O . VAL A 1 84 ? 24.996 1.692 -29.367 1.00 91.44 84 VAL A O 1
ATOM 635 N N . ALA A 1 85 ? 22.921 2.035 -28.574 1.00 90.12 85 ALA A N 1
ATOM 636 C CA . ALA A 1 85 ? 22.406 2.642 -29.801 1.00 90.12 85 ALA A CA 1
ATOM 637 C C . ALA A 1 85 ? 23.204 3.901 -30.182 1.00 90.12 85 ALA A C 1
ATOM 639 O O . ALA A 1 85 ? 23.677 4.014 -31.312 1.00 90.12 85 ALA A O 1
ATOM 640 N N . VAL A 1 86 ? 23.460 4.796 -29.225 1.00 89.38 86 VAL A N 1
ATOM 641 C CA . VAL A 1 86 ? 24.275 6.002 -29.438 1.00 89.38 86 VAL A CA 1
ATOM 642 C C . VAL A 1 86 ? 25.722 5.647 -29.795 1.00 89.38 86 VAL A C 1
ATOM 644 O O . VAL A 1 86 ? 26.270 6.203 -30.744 1.00 89.38 86 VAL A O 1
ATOM 647 N N . HIS A 1 87 ? 26.341 4.687 -29.103 1.00 90.06 87 HIS A N 1
ATOM 648 C CA . HIS A 1 87 ? 27.707 4.251 -29.410 1.00 90.06 87 HIS A CA 1
ATOM 649 C C . HIS A 1 87 ? 27.834 3.691 -30.835 1.00 90.06 87 HIS A C 1
ATOM 651 O O . HIS A 1 87 ? 28.789 4.001 -31.546 1.00 90.06 87 HIS A O 1
ATOM 657 N N . SER A 1 88 ? 26.837 2.930 -31.293 1.00 86.50 88 SER A N 1
ATOM 658 C CA . SER A 1 88 ? 26.826 2.386 -32.653 1.00 86.50 88 SER A CA 1
ATOM 659 C C . SER A 1 88 ? 26.714 3.462 -33.744 1.00 86.50 88 SER A C 1
ATOM 661 O O . SER A 1 88 ? 27.266 3.270 -34.827 1.00 86.50 88 SER A O 1
ATOM 663 N N . ILE A 1 89 ? 26.103 4.622 -33.449 1.00 85.75 89 ILE A N 1
ATOM 664 C CA . ILE A 1 89 ? 26.104 5.787 -34.352 1.00 85.75 89 ILE A CA 1
ATOM 665 C C . ILE A 1 89 ? 27.535 6.322 -34.510 1.00 85.75 89 ILE A C 1
ATOM 667 O O . ILE A 1 89 ? 27.978 6.554 -35.634 1.00 85.75 89 ILE A O 1
ATOM 671 N N . TYR A 1 90 ? 28.276 6.468 -33.405 1.00 82.69 90 TYR A N 1
ATOM 672 C CA . TYR A 1 90 ? 29.651 6.981 -33.421 1.00 82.69 90 TYR A CA 1
ATOM 673 C C . TYR A 1 90 ? 30.636 6.035 -34.120 1.00 82.69 90 TYR A C 1
ATOM 675 O O . TYR A 1 90 ? 31.442 6.489 -34.926 1.00 82.69 90 TYR A O 1
ATOM 683 N N . CYS A 1 91 ? 30.564 4.724 -33.867 1.00 78.50 91 CYS A N 1
ATOM 684 C CA . CYS A 1 91 ? 31.453 3.751 -34.515 1.00 78.50 91 CYS A CA 1
ATOM 685 C C . CYS A 1 91 ? 31.150 3.534 -36.005 1.00 78.50 91 CYS A C 1
ATOM 687 O O . CYS A 1 91 ? 32.027 3.094 -36.744 1.00 78.50 91 CYS A O 1
ATOM 689 N N . GLY A 1 92 ? 29.926 3.823 -36.456 1.00 71.31 92 GLY A N 1
ATOM 690 C CA . GLY A 1 92 ? 29.545 3.724 -37.867 1.00 71.31 92 GLY A CA 1
ATOM 691 C C . GLY A 1 92 ? 29.935 4.938 -38.719 1.00 71.31 92 GLY A C 1
ATOM 692 O O . GLY A 1 92 ? 29.751 4.903 -39.937 1.00 71.31 92 GLY A O 1
ATOM 693 N N . MET A 1 93 ? 30.479 6.006 -38.120 1.00 67.50 93 MET A N 1
ATOM 694 C CA . MET A 1 93 ? 31.054 7.117 -38.879 1.00 67.50 93 MET A CA 1
ATOM 695 C C . MET A 1 93 ? 32.385 6.682 -39.494 1.00 67.50 93 MET A C 1
ATOM 697 O O . MET A 1 93 ? 33.389 6.536 -38.802 1.00 67.50 93 MET A O 1
ATOM 701 N N . ILE A 1 94 ? 32.389 6.476 -40.810 1.00 66.56 94 ILE A N 1
ATOM 702 C CA . ILE A 1 94 ? 33.601 6.146 -41.561 1.00 66.56 94 ILE A CA 1
ATOM 703 C C . ILE A 1 94 ? 34.487 7.406 -41.623 1.00 66.56 94 ILE A C 1
ATOM 705 O O . ILE A 1 94 ? 34.014 8.430 -42.127 1.00 66.56 94 ILE A O 1
ATOM 709 N N . PRO A 1 95 ? 35.744 7.363 -41.140 1.00 65.62 95 PRO A N 1
ATOM 710 C CA . PRO A 1 95 ? 36.667 8.488 -41.250 1.00 65.62 95 PRO A CA 1
ATOM 711 C C . PRO A 1 95 ? 36.943 8.835 -42.725 1.00 65.62 95 PRO A C 1
ATOM 713 O O . PRO A 1 95 ? 37.141 7.917 -43.532 1.00 65.62 95 PRO A O 1
ATOM 716 N N . PRO A 1 96 ? 36.966 10.125 -43.109 1.00 65.44 96 PRO A N 1
ATOM 717 C CA . PRO A 1 96 ? 37.246 10.564 -44.484 1.00 65.44 96 PRO A CA 1
ATOM 718 C C . PRO A 1 96 ? 38.670 10.234 -44.976 1.00 65.44 96 PRO A C 1
ATOM 720 O O . PRO A 1 96 ? 38.967 10.365 -46.160 1.00 65.44 96 PRO A O 1
ATOM 723 N N . ASP A 1 97 ? 39.545 9.818 -44.072 1.00 61.50 97 ASP A N 1
ATOM 724 C CA . ASP A 1 97 ? 40.994 9.710 -44.213 1.00 61.50 97 ASP A CA 1
ATOM 725 C C . ASP A 1 97 ? 41.491 8.282 -44.514 1.00 61.50 97 ASP A C 1
ATOM 727 O O . ASP A 1 97 ? 42.670 8.086 -44.809 1.00 61.50 97 ASP A O 1
ATOM 731 N N . ILE A 1 98 ? 40.599 7.283 -44.529 1.00 64.44 98 ILE A N 1
ATOM 732 C CA . ILE A 1 98 ? 40.947 5.890 -44.847 1.00 64.44 98 ILE A CA 1
ATOM 733 C C . ILE A 1 98 ? 40.532 5.566 -46.296 1.00 64.44 98 ILE A C 1
ATOM 735 O O . ILE A 1 98 ? 39.339 5.611 -46.611 1.00 64.44 98 ILE A O 1
ATOM 739 N N . PRO A 1 99 ? 41.471 5.182 -47.187 1.00 60.53 99 PRO A N 1
ATOM 740 C CA . PRO A 1 99 ? 41.151 4.678 -48.522 1.00 60.53 99 PRO A CA 1
ATOM 741 C C . PRO A 1 99 ? 40.262 3.432 -48.418 1.00 60.53 99 PRO A C 1
ATOM 743 O O . PRO A 1 99 ? 40.697 2.381 -47.950 1.00 60.53 99 PRO A O 1
ATOM 746 N N . GLN A 1 100 ? 38.994 3.544 -48.814 1.00 62.94 100 GLN A N 1
ATOM 747 C CA . GLN A 1 100 ? 38.029 2.454 -48.669 1.00 62.94 100 GLN A CA 1
ATOM 748 C C . GLN A 1 100 ? 38.253 1.367 -49.739 1.00 62.94 100 GLN A C 1
ATOM 750 O O . GLN A 1 100 ? 38.166 1.670 -50.929 1.00 62.94 100 GLN A O 1
ATOM 755 N N . PRO A 1 101 ? 38.432 0.083 -49.369 1.00 58.16 101 PRO A N 1
ATOM 756 C CA . PRO A 1 101 ? 38.469 -1.023 -50.331 1.00 58.16 101 PRO A CA 1
ATOM 757 C C . PRO A 1 101 ? 37.077 -1.468 -50.832 1.00 58.16 101 PRO A C 1
ATOM 759 O O . PRO A 1 101 ? 36.985 -2.370 -51.664 1.00 58.16 101 PRO A O 1
ATOM 762 N N . ARG A 1 102 ? 35.971 -0.876 -50.352 1.00 60.88 102 ARG A N 1
ATOM 763 C CA . ARG A 1 102 ? 34.605 -1.232 -50.776 1.00 60.88 102 ARG A CA 1
ATOM 764 C C . ARG A 1 102 ? 33.660 -0.035 -50.633 1.00 60.88 102 ARG A C 1
ATOM 766 O O . ARG A 1 102 ? 33.233 0.278 -49.529 1.00 60.88 102 ARG A O 1
ATOM 773 N N . ALA A 1 103 ? 33.331 0.612 -51.751 1.00 66.94 103 ALA A N 1
ATOM 774 C CA . ALA A 1 103 ? 32.338 1.682 -51.810 1.00 66.94 103 ALA A CA 1
ATOM 775 C C . ALA A 1 103 ? 30.962 1.145 -51.377 1.00 66.94 103 ALA A C 1
ATOM 777 O O . ALA A 1 103 ? 30.344 0.346 -52.084 1.00 66.94 103 ALA A O 1
ATOM 778 N N . VAL A 1 104 ? 30.497 1.540 -50.192 1.00 71.94 104 VAL A N 1
ATOM 779 C CA . VAL A 1 104 ? 29.159 1.181 -49.711 1.00 71.94 104 VAL A CA 1
ATOM 780 C C . VAL A 1 104 ? 28.136 2.063 -50.443 1.00 71.94 104 VAL A C 1
ATOM 782 O O . VAL A 1 104 ? 28.314 3.282 -50.467 1.00 71.94 104 VAL A O 1
ATOM 785 N N . PRO A 1 105 ? 27.067 1.509 -51.043 1.00 81.00 105 PRO A N 1
ATOM 786 C CA . PRO A 1 105 ? 26.039 2.320 -51.695 1.00 81.00 105 PRO A CA 1
ATOM 787 C C . PRO A 1 105 ? 25.389 3.308 -50.711 1.00 81.00 105 PRO A C 1
ATOM 789 O O . PRO A 1 105 ? 24.937 2.898 -49.641 1.00 81.00 105 PRO A O 1
ATOM 792 N N . SER A 1 106 ? 25.272 4.593 -51.074 1.00 79.88 106 SER A N 1
ATOM 793 C CA . SER A 1 106 ? 24.759 5.640 -50.165 1.00 79.88 106 SER A CA 1
ATOM 794 C C . SER A 1 106 ? 23.356 5.362 -49.617 1.00 79.88 106 SER A C 1
ATOM 796 O O . SER A 1 106 ? 23.068 5.709 -48.476 1.00 79.88 106 SER A O 1
ATOM 798 N N . TRP A 1 107 ? 22.478 4.704 -50.382 1.00 85.19 107 TRP A N 1
ATOM 799 C CA . TRP A 1 107 ? 21.122 4.379 -49.919 1.00 85.19 107 TRP A CA 1
ATOM 800 C C . TRP A 1 107 ? 21.108 3.431 -48.709 1.00 85.19 107 TRP A C 1
ATOM 802 O O . TRP A 1 107 ? 20.274 3.574 -47.817 1.00 85.19 107 TRP A O 1
ATOM 812 N N . LEU A 1 108 ? 22.078 2.514 -48.630 1.00 83.88 108 LEU A N 1
ATOM 813 C CA . LEU A 1 108 ? 22.213 1.590 -47.503 1.00 83.88 108 LEU A CA 1
ATOM 814 C C . LEU A 1 108 ? 22.615 2.328 -46.217 1.00 83.88 108 LEU A C 1
ATOM 816 O O . LEU A 1 108 ? 22.116 2.011 -45.139 1.00 83.88 108 LEU A O 1
ATOM 820 N N . TRP A 1 109 ? 23.458 3.356 -46.341 1.00 81.94 109 TRP A N 1
ATOM 821 C CA . TRP A 1 109 ? 23.828 4.227 -45.226 1.00 81.94 109 TRP A CA 1
ATOM 822 C C . TRP A 1 109 ? 22.629 5.032 -44.703 1.00 81.94 109 TRP A C 1
ATOM 824 O O . TRP A 1 109 ? 22.418 5.099 -43.492 1.00 81.94 109 TRP A O 1
ATOM 834 N N . PHE A 1 110 ? 21.785 5.562 -45.598 1.00 85.62 110 PHE A N 1
ATOM 835 C CA . PHE A 1 110 ? 20.559 6.268 -45.207 1.00 85.62 110 PHE A CA 1
ATOM 836 C C . PHE A 1 110 ? 19.562 5.365 -44.469 1.00 85.62 110 PHE A C 1
ATOM 838 O O . PHE A 1 110 ? 18.998 5.777 -43.459 1.00 85.62 110 PHE A O 1
ATOM 845 N N . ILE A 1 111 ? 19.359 4.124 -44.920 1.00 89.12 111 ILE A N 1
ATOM 846 C CA . ILE A 1 111 ? 18.491 3.172 -44.204 1.00 89.12 111 ILE A CA 1
ATOM 847 C C . ILE A 1 111 ? 19.052 2.851 -42.822 1.00 89.12 111 ILE A C 1
ATOM 849 O O . ILE A 1 111 ? 18.295 2.793 -41.852 1.00 89.12 111 ILE A O 1
ATOM 853 N N . TRP A 1 112 ? 20.368 2.653 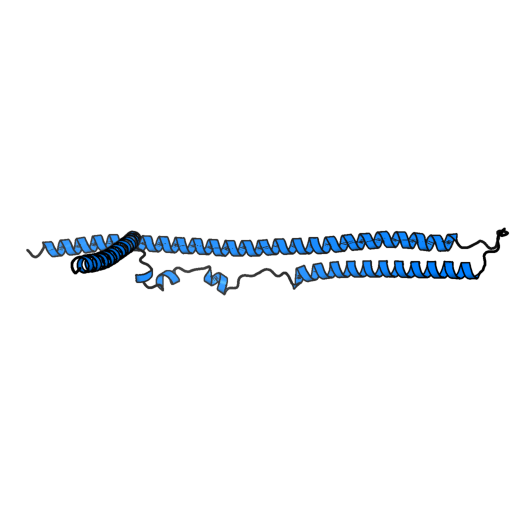-42.724 1.00 85.81 112 TRP A N 1
ATOM 854 C CA . TRP A 1 112 ? 21.024 2.356 -41.457 1.00 85.81 112 TRP A CA 1
ATOM 855 C C . TRP A 1 112 ? 20.852 3.501 -40.450 1.00 85.81 112 TRP A C 1
ATOM 857 O O . TRP A 1 112 ? 20.373 3.258 -39.343 1.00 85.81 112 TRP A O 1
ATOM 867 N N . ILE A 1 113 ? 21.134 4.751 -40.840 1.00 87.12 113 ILE A N 1
ATOM 868 C CA . ILE A 1 113 ? 20.991 5.903 -39.935 1.00 87.12 113 ILE A CA 1
ATOM 869 C C . ILE A 1 113 ? 19.519 6.194 -39.588 1.00 87.12 113 ILE A C 1
ATOM 871 O O . ILE A 1 113 ? 19.217 6.554 -38.449 1.00 87.12 113 ILE A O 1
ATOM 875 N N . LEU A 1 114 ? 18.576 5.987 -40.519 1.00 91.31 114 LEU A N 1
ATOM 876 C CA . LEU A 1 114 ? 17.136 6.131 -40.259 1.00 91.31 114 LEU A CA 1
ATOM 877 C C . LEU A 1 114 ? 16.614 5.078 -39.274 1.00 91.31 114 LEU A C 1
ATOM 879 O O . LEU A 1 114 ? 15.883 5.419 -38.349 1.00 91.31 114 LEU A O 1
ATOM 883 N N . ASN A 1 115 ? 17.013 3.813 -39.421 1.00 92.00 115 ASN A N 1
ATOM 884 C CA . ASN A 1 115 ? 16.639 2.761 -38.474 1.00 92.00 115 ASN A CA 1
ATOM 885 C C . ASN A 1 115 ? 17.242 3.026 -37.082 1.00 92.00 115 ASN A C 1
ATOM 887 O O . ASN A 1 115 ? 16.559 2.934 -36.062 1.00 92.00 115 ASN A O 1
ATOM 891 N N . LEU A 1 116 ? 18.509 3.442 -37.032 1.00 90.38 116 LEU A N 1
ATOM 892 C CA . LEU A 1 116 ? 19.209 3.679 -35.773 1.00 90.38 116 LEU A CA 1
ATOM 893 C C . LEU A 1 116 ? 18.675 4.909 -35.022 1.00 90.38 116 LEU A C 1
ATOM 895 O O . LEU A 1 116 ? 18.485 4.868 -33.804 1.00 90.38 116 LEU A O 1
ATOM 899 N N . SER A 1 117 ? 18.352 5.984 -35.746 1.00 90.44 117 SER A N 1
ATOM 900 C CA . SER A 1 117 ? 17.674 7.161 -35.189 1.00 90.44 117 SER A CA 1
ATOM 901 C C . SER A 1 117 ? 16.256 6.836 -34.711 1.00 90.44 117 SER A C 1
ATOM 903 O O . SER A 1 117 ? 15.900 7.219 -33.597 1.00 90.44 117 SER A O 1
ATOM 905 N N . ALA A 1 118 ? 15.476 6.061 -35.474 1.00 93.44 118 ALA A N 1
ATOM 906 C CA . ALA A 1 118 ? 14.148 5.607 -35.056 1.00 93.44 118 ALA A CA 1
ATOM 907 C C . ALA A 1 118 ? 14.208 4.759 -33.773 1.00 93.44 118 ALA A C 1
ATOM 909 O O . ALA A 1 118 ? 13.464 5.019 -32.826 1.00 93.44 118 ALA A O 1
ATOM 910 N N . SER A 1 119 ? 15.142 3.805 -33.694 1.00 92.38 119 SER A N 1
ATOM 911 C CA . SER A 1 119 ? 15.373 3.009 -32.483 1.00 92.38 119 SER A CA 1
ATOM 912 C C . SER A 1 119 ? 15.765 3.885 -31.289 1.00 92.38 119 SER A C 1
ATOM 914 O O . SER A 1 119 ? 15.292 3.657 -30.177 1.00 92.38 119 SER A O 1
ATOM 916 N N . THR A 1 120 ? 16.596 4.909 -31.503 1.00 92.06 120 THR A N 1
ATOM 917 C CA . THR A 1 120 ? 17.027 5.836 -30.442 1.00 92.06 120 THR A CA 1
ATOM 918 C C . THR A 1 120 ? 15.852 6.656 -29.899 1.00 92.06 120 THR A C 1
ATOM 920 O O . THR A 1 120 ? 15.704 6.785 -28.685 1.00 92.06 120 THR A O 1
ATOM 923 N N . VAL A 1 121 ? 14.971 7.158 -30.772 1.00 94.06 121 VAL A N 1
ATOM 924 C CA . VAL A 1 121 ? 13.770 7.911 -30.367 1.00 94.06 121 VAL A CA 1
ATOM 925 C C . VAL A 1 121 ? 12.791 7.027 -29.590 1.00 94.06 121 VAL A C 1
ATOM 927 O O . VAL A 1 121 ? 12.265 7.460 -28.565 1.00 94.06 121 VAL A O 1
ATOM 930 N N . LEU A 1 122 ? 12.576 5.778 -30.017 1.00 93.19 122 LEU A N 1
ATOM 931 C CA . LEU A 1 122 ? 11.707 4.833 -29.304 1.00 93.19 122 LEU A CA 1
ATOM 932 C C . LEU A 1 122 ? 12.250 4.481 -27.911 1.00 93.19 122 LEU A C 1
ATOM 934 O O . LEU A 1 122 ? 11.486 4.451 -26.946 1.00 93.19 122 LEU A O 1
ATOM 938 N N . LEU A 1 123 ? 13.565 4.276 -27.780 1.00 93.31 123 LEU A N 1
ATOM 939 C CA . LEU A 1 123 ? 14.207 4.047 -26.482 1.00 93.31 123 LEU A CA 1
ATOM 940 C C . LEU A 1 123 ? 14.093 5.274 -25.567 1.00 93.31 123 LEU A C 1
ATOM 942 O O . LEU A 1 123 ? 13.806 5.130 -24.379 1.00 93.31 123 LEU A O 1
ATOM 946 N N . LEU A 1 124 ? 14.244 6.481 -26.114 1.00 93.00 124 LEU A N 1
ATOM 947 C CA . LEU A 1 124 ? 14.115 7.728 -25.359 1.00 93.00 124 LEU A CA 1
ATOM 948 C C . LEU A 1 124 ? 12.679 7.962 -24.860 1.00 93.00 124 LEU A C 1
ATOM 950 O O . LEU A 1 124 ? 12.474 8.337 -23.701 1.00 93.00 124 LEU A O 1
ATOM 954 N N . LEU A 1 125 ? 11.679 7.681 -25.702 1.00 94.12 125 LEU A N 1
ATOM 955 C CA . LEU A 1 125 ? 10.266 7.705 -25.310 1.00 94.12 125 LEU A CA 1
ATOM 956 C C . LEU A 1 125 ? 9.966 6.669 -24.222 1.00 94.12 125 LEU A C 1
ATOM 958 O O . LEU A 1 125 ? 9.296 6.991 -23.242 1.00 94.12 125 LEU A O 1
ATOM 962 N N . SER A 1 126 ? 10.512 5.457 -24.347 1.00 94.38 126 SER A N 1
ATOM 963 C CA . SER A 1 126 ? 10.366 4.407 -23.335 1.00 94.38 126 SER A CA 1
ATOM 964 C C . SER A 1 126 ? 10.913 4.845 -21.968 1.00 94.38 126 SER A C 1
ATOM 966 O O . SER A 1 126 ? 10.241 4.684 -20.948 1.00 94.38 126 SER A O 1
ATOM 968 N N . VAL A 1 127 ? 12.092 5.481 -21.933 1.00 94.31 127 VAL A N 1
ATOM 969 C CA . VAL A 1 127 ? 12.668 6.037 -20.693 1.00 94.31 127 VAL A CA 1
ATOM 970 C C . VAL A 1 127 ? 11.782 7.142 -20.111 1.00 94.31 127 VAL A C 1
ATOM 972 O O . VAL A 1 127 ? 11.522 7.147 -18.908 1.00 94.31 127 VAL A O 1
ATOM 975 N N . SER A 1 128 ? 11.264 8.043 -20.950 1.00 93.00 128 SER A N 1
ATOM 976 C CA . SER A 1 128 ? 10.384 9.134 -20.508 1.00 93.00 128 SER A CA 1
ATOM 977 C C . SER A 1 128 ? 9.073 8.624 -19.905 1.00 93.00 128 SER A C 1
ATOM 979 O O . SER A 1 128 ? 8.643 9.115 -18.860 1.00 93.00 128 SER A O 1
ATOM 981 N N . PHE A 1 129 ? 8.458 7.603 -20.508 1.00 93.88 129 PHE A N 1
ATOM 982 C CA . PHE A 1 129 ? 7.254 6.983 -19.954 1.00 93.88 129 PHE A CA 1
ATOM 983 C C . PHE A 1 129 ? 7.529 6.229 -18.654 1.00 93.88 129 PHE A C 1
ATOM 985 O O . PHE A 1 129 ? 6.738 6.346 -17.720 1.00 93.88 129 PHE A O 1
ATOM 992 N N . SER A 1 130 ? 8.657 5.521 -18.556 1.00 93.88 1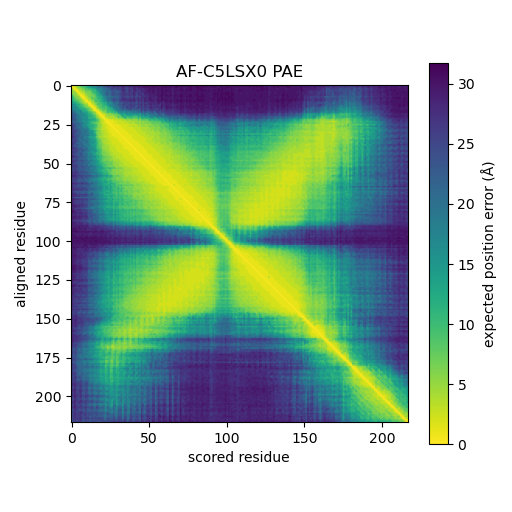30 SER A N 1
ATOM 993 C CA . SER A 1 130 ? 9.068 4.839 -17.323 1.00 93.88 130 SER A CA 1
ATOM 994 C C . SER A 1 130 ? 9.255 5.825 -16.164 1.00 93.88 130 SER A C 1
ATOM 996 O O . SER A 1 130 ? 8.769 5.595 -15.056 1.00 93.88 130 SER A O 1
ATOM 998 N N . LEU A 1 131 ? 9.894 6.967 -16.436 1.00 93.75 131 LEU A N 1
ATOM 999 C CA . LEU A 1 131 ? 10.108 8.032 -15.458 1.00 93.75 131 LEU A CA 1
ATOM 1000 C C . LEU A 1 131 ? 8.783 8.676 -15.028 1.00 93.75 131 LEU A C 1
ATOM 1002 O O . LEU A 1 131 ? 8.531 8.843 -13.835 1.00 93.75 131 LEU A O 1
ATOM 1006 N N . HIS A 1 132 ? 7.899 8.980 -15.983 1.00 94.81 132 HIS A N 1
ATOM 1007 C CA . HIS A 1 132 ? 6.584 9.541 -15.678 1.00 94.81 132 HIS A CA 1
ATOM 1008 C C . HIS A 1 132 ? 5.722 8.569 -14.855 1.00 94.81 132 HIS A C 1
ATOM 1010 O O . HIS A 1 132 ? 5.067 8.981 -13.898 1.00 94.81 132 HIS A O 1
ATOM 1016 N N . ALA A 1 133 ? 5.742 7.273 -15.181 1.00 93.62 133 ALA A N 1
ATOM 1017 C CA . ALA A 1 133 ? 5.023 6.248 -14.429 1.00 93.62 133 ALA A CA 1
ATOM 1018 C C . ALA A 1 133 ? 5.522 6.135 -12.977 1.00 93.62 133 ALA A C 1
ATOM 1020 O O . ALA A 1 133 ? 4.700 6.068 -12.062 1.00 93.62 133 ALA A O 1
ATOM 1021 N N . SER A 1 134 ? 6.842 6.182 -12.756 1.00 94.56 134 SER A N 1
ATOM 1022 C CA . SER A 1 134 ? 7.442 6.121 -11.413 1.00 94.56 134 SER A CA 1
ATOM 1023 C C . SER A 1 134 ? 7.028 7.317 -10.541 1.00 94.56 134 SER A C 1
ATOM 1025 O O . SER A 1 134 ? 6.551 7.142 -9.418 1.00 94.56 134 SER A O 1
ATOM 1027 N N . ILE A 1 135 ? 7.081 8.538 -11.088 1.00 94.31 135 ILE A N 1
ATOM 1028 C CA . ILE A 1 135 ? 6.672 9.758 -10.368 1.00 94.31 135 ILE A CA 1
ATOM 1029 C C . ILE A 1 135 ? 5.173 9.735 -10.041 1.00 94.31 135 ILE A C 1
ATOM 1031 O O . ILE A 1 135 ? 4.762 10.093 -8.932 1.00 94.31 135 ILE A O 1
ATOM 1035 N N . VAL A 1 136 ? 4.335 9.295 -10.986 1.00 94.75 136 VAL A N 1
ATOM 1036 C CA . VAL A 1 136 ? 2.891 9.179 -10.755 1.00 94.75 136 VAL A CA 1
ATOM 1037 C C . VAL A 1 136 ? 2.605 8.168 -9.647 1.00 94.75 136 VAL A C 1
ATOM 1039 O O . VAL A 1 136 ? 1.844 8.501 -8.739 1.00 94.75 136 VAL A O 1
ATOM 1042 N N . ALA A 1 137 ? 3.242 6.995 -9.662 1.00 94.12 137 ALA A N 1
ATOM 1043 C CA . ALA A 1 137 ? 3.074 5.972 -8.631 1.00 94.12 137 ALA A CA 1
ATOM 1044 C C . ALA A 1 137 ? 3.402 6.508 -7.226 1.00 94.12 137 ALA A C 1
ATOM 1046 O O . ALA A 1 137 ? 2.562 6.424 -6.331 1.00 94.12 137 ALA A O 1
ATOM 1047 N N . GLN A 1 138 ? 4.552 7.168 -7.061 1.00 94.19 138 GLN A N 1
ATOM 1048 C CA . GLN A 1 138 ? 4.963 7.769 -5.784 1.00 94.19 138 GLN A CA 1
ATOM 1049 C C . GLN A 1 138 ? 3.981 8.855 -5.314 1.00 94.19 138 GLN A C 1
ATOM 1051 O O . GLN A 1 138 ? 3.598 8.919 -4.145 1.00 94.19 138 GLN A O 1
ATOM 1056 N N . SER A 1 139 ? 3.516 9.707 -6.233 1.00 94.81 139 SER A N 1
ATOM 1057 C CA . SER A 1 139 ? 2.554 10.760 -5.895 1.00 94.81 139 SER A CA 1
ATOM 1058 C C . SER A 1 139 ? 1.178 10.205 -5.496 1.00 94.81 139 SER A C 1
ATOM 1060 O O . SER A 1 139 ? 0.492 10.788 -4.651 1.00 94.81 139 SER A O 1
ATOM 1062 N N . LEU A 1 140 ? 0.762 9.080 -6.087 1.00 93.31 140 LEU A N 1
ATOM 1063 C CA . LEU A 1 140 ? -0.503 8.416 -5.785 1.00 93.31 140 LEU A CA 1
ATOM 1064 C C . LEU A 1 140 ? -0.446 7.665 -4.458 1.00 93.31 140 LEU A C 1
ATOM 1066 O O . LEU A 1 140 ? -1.408 7.760 -3.698 1.00 93.31 140 LEU A O 1
ATOM 1070 N N . GLU A 1 141 ? 0.672 7.010 -4.143 1.00 94.38 141 GLU A N 1
ATOM 1071 C CA . GLU A 1 141 ? 0.903 6.368 -2.847 1.00 94.38 141 GLU A CA 1
ATOM 1072 C C . GLU A 1 141 ? 0.675 7.367 -1.703 1.00 94.38 141 GLU A C 1
ATOM 1074 O O . GLU A 1 141 ? -0.185 7.168 -0.840 1.00 94.38 141 GLU A O 1
ATOM 1079 N N . VAL A 1 142 ? 1.354 8.518 -1.754 1.00 92.69 142 VAL A N 1
ATOM 1080 C CA . VAL A 1 142 ? 1.223 9.565 -0.729 1.00 92.69 142 VAL A CA 1
ATOM 1081 C C . VAL A 1 142 ? -0.212 10.099 -0.655 1.00 92.69 142 VAL A C 1
ATOM 1083 O O . VAL A 1 142 ? -0.744 10.317 0.437 1.00 92.69 142 VAL A O 1
ATOM 1086 N N . LYS A 1 143 ? -0.888 10.287 -1.796 1.00 94.06 143 LYS A N 1
ATOM 1087 C CA . LYS A 1 143 ? -2.283 10.767 -1.833 1.00 94.06 143 LYS A CA 1
ATOM 1088 C C . LYS A 1 143 ? -3.265 9.747 -1.260 1.00 94.06 143 LYS A C 1
ATOM 1090 O O . LYS A 1 143 ? -4.221 10.146 -0.594 1.00 94.06 143 LYS A O 1
ATOM 1095 N N . LEU A 1 144 ? -3.049 8.455 -1.487 1.00 92.06 144 LEU A N 1
ATOM 1096 C CA . LEU A 1 144 ? -3.881 7.388 -0.932 1.00 92.06 144 LEU A CA 1
ATOM 1097 C C . LEU A 1 144 ? -3.714 7.291 0.585 1.00 92.06 144 LEU A C 1
ATOM 1099 O O . LEU A 1 144 ? -4.718 7.276 1.299 1.00 92.06 144 LEU A O 1
ATOM 1103 N N . LEU A 1 145 ? -2.474 7.355 1.080 1.00 89.75 145 LEU A N 1
ATOM 1104 C CA . LEU A 1 145 ? -2.188 7.315 2.515 1.00 89.75 145 LEU A CA 1
ATOM 1105 C C . LEU A 1 145 ? -2.725 8.538 3.275 1.00 89.75 145 LEU A C 1
ATOM 1107 O O . LEU A 1 145 ? -3.099 8.411 4.436 1.00 89.75 145 LEU A O 1
ATOM 1111 N N . THR A 1 146 ? -2.752 9.719 2.651 1.00 89.62 146 THR A N 1
ATOM 1112 C CA . THR A 1 146 ? -3.131 10.971 3.335 1.00 89.62 146 THR A CA 1
ATOM 1113 C C . THR A 1 146 ? -4.605 11.336 3.185 1.00 89.62 146 THR A C 1
ATOM 1115 O O . THR A 1 146 ? -5.207 11.869 4.118 1.00 89.62 146 THR A O 1
ATOM 1118 N N . ARG A 1 147 ? -5.212 11.085 2.019 1.00 87.50 147 ARG A N 1
ATOM 1119 C CA . ARG A 1 147 ? -6.580 11.540 1.728 1.00 87.50 147 ARG A CA 1
ATOM 1120 C C . ARG A 1 147 ? -7.620 10.441 1.871 1.00 87.50 147 ARG A C 1
ATOM 1122 O O . ARG A 1 147 ? -8.710 10.724 2.370 1.00 87.50 147 ARG A O 1
ATOM 1129 N N . TRP A 1 148 ? -7.301 9.239 1.403 1.00 81.62 148 TRP A N 1
ATOM 1130 C CA . TRP A 1 148 ? -8.283 8.173 1.210 1.00 81.62 148 TRP A CA 1
ATOM 1131 C C . TRP A 1 148 ? -8.344 7.211 2.389 1.00 81.62 148 TRP A C 1
ATOM 1133 O O . TRP A 1 148 ? -9.433 6.805 2.785 1.00 81.62 148 TRP A O 1
ATOM 1143 N N . LEU A 1 149 ? -7.204 6.913 3.009 1.00 85.62 149 LEU A N 1
ATOM 1144 C CA . LEU A 1 149 ? -7.154 6.034 4.166 1.00 85.62 149 LEU A CA 1
ATOM 1145 C C . LEU A 1 149 ? -7.212 6.831 5.478 1.00 85.62 149 LEU A C 1
ATOM 1147 O O . LEU A 1 149 ? -6.193 7.132 6.097 1.00 85.62 149 LEU A O 1
ATOM 1151 N N . ARG A 1 150 ? -8.425 7.197 5.899 1.00 80.62 150 ARG A N 1
ATOM 1152 C CA . ARG A 1 150 ? -8.665 7.852 7.196 1.00 80.62 150 ARG A CA 1
ATOM 1153 C C . ARG A 1 150 ? -8.992 6.827 8.281 1.00 80.62 150 ARG A C 1
ATOM 1155 O O . ARG A 1 150 ? -9.590 5.791 8.008 1.00 80.62 150 ARG A O 1
ATOM 1162 N N . LEU A 1 151 ? -8.623 7.146 9.519 1.00 80.44 151 LEU A N 1
ATOM 1163 C CA . LEU A 1 151 ? -8.959 6.343 10.694 1.00 80.44 151 LEU A CA 1
ATOM 1164 C C . LEU A 1 151 ? -10.480 6.390 10.964 1.00 80.44 151 LEU A C 1
ATOM 1166 O O . LEU A 1 151 ? -11.067 7.473 10.886 1.00 80.44 151 LEU A O 1
ATOM 1170 N N . PRO A 1 152 ? -11.126 5.263 11.310 1.00 80.88 152 PRO A N 1
ATOM 1171 C CA . PRO A 1 152 ? -12.509 5.207 11.737 1.00 80.88 152 PRO A CA 1
ATOM 1172 C C . PRO A 1 152 ? -12.548 5.739 13.160 1.00 80.88 152 PRO A C 1
ATOM 1174 O O . PRO A 1 152 ? -12.261 5.027 14.121 1.00 80.88 152 PRO A O 1
ATOM 1177 N N . LEU A 1 153 ? -12.856 7.023 13.284 1.00 81.31 153 LEU A N 1
ATOM 1178 C CA . LEU A 1 153 ? -13.130 7.615 14.580 1.00 81.31 153 LEU A CA 1
ATOM 1179 C C . LEU A 1 153 ? -14.535 7.173 15.006 1.00 81.31 153 LEU A C 1
ATOM 1181 O O . LEU A 1 153 ? -15.473 7.351 14.223 1.00 81.31 153 LEU A O 1
ATOM 1185 N N . PRO A 1 154 ? -14.697 6.574 16.197 1.00 82.56 154 PRO A N 1
ATOM 1186 C CA . PRO A 1 154 ? -16.023 6.275 16.714 1.00 82.56 154 PRO A CA 1
ATOM 1187 C C . PRO A 1 154 ? -16.802 7.581 16.882 1.00 82.56 154 PRO A C 1
ATOM 1189 O O . PRO A 1 154 ? -16.260 8.593 17.335 1.00 82.56 154 PRO A O 1
ATOM 1192 N N . THR A 1 155 ? -18.077 7.566 16.499 1.00 85.38 155 THR A N 1
ATOM 1193 C CA . THR A 1 155 ? -18.953 8.723 16.702 1.00 85.38 155 THR A CA 1
ATOM 1194 C C . THR A 1 155 ? -19.279 8.833 18.191 1.00 85.38 155 THR A C 1
ATOM 1196 O O . THR A 1 155 ? -19.328 7.819 18.884 1.00 85.38 155 THR A O 1
ATOM 1199 N N . MET A 1 156 ? -19.556 10.037 18.699 1.00 84.12 156 MET A N 1
ATOM 1200 C CA . MET A 1 156 ? -19.969 10.217 20.103 1.00 84.12 156 MET A CA 1
ATOM 1201 C C . MET A 1 156 ? -21.188 9.353 20.457 1.00 84.12 156 MET A C 1
ATOM 1203 O O . MET A 1 156 ? -21.211 8.736 21.512 1.00 84.12 156 MET A O 1
ATOM 1207 N N . SER A 1 157 ? -22.119 9.166 19.516 1.00 84.00 157 SER A N 1
ATOM 1208 C CA . SER A 1 157 ? -23.237 8.230 19.673 1.00 84.00 157 SER A CA 1
ATOM 1209 C C . SER A 1 157 ? -22.806 6.774 19.870 1.00 84.00 157 SER A C 1
ATOM 1211 O O . SER A 1 157 ? -23.486 6.021 20.558 1.00 84.00 157 SER A O 1
ATOM 1213 N N . ASP A 1 158 ? -21.703 6.344 19.256 1.00 82.19 158 ASP A N 1
ATOM 1214 C CA . ASP A 1 158 ? -21.186 4.978 19.399 1.00 82.19 158 ASP A CA 1
ATOM 1215 C C . ASP A 1 158 ? -20.520 4.794 20.764 1.00 82.19 158 ASP A C 1
ATOM 1217 O O . ASP A 1 158 ? -20.632 3.727 21.365 1.00 82.19 158 ASP A O 1
ATOM 1221 N N . ILE A 1 159 ? -19.873 5.850 21.265 1.00 82.12 159 ILE A N 1
ATOM 1222 C CA . ILE A 1 159 ? -19.290 5.901 22.608 1.00 82.12 159 ILE A CA 1
ATOM 1223 C C . ILE A 1 159 ? -20.407 5.871 23.655 1.00 82.12 159 ILE A C 1
ATOM 1225 O O . ILE A 1 159 ? -20.357 5.039 24.554 1.00 82.12 159 ILE A O 1
ATOM 1229 N N . ASP A 1 160 ? -21.453 6.681 23.489 1.00 83.69 160 ASP A N 1
ATOM 1230 C CA . ASP A 1 160 ? -22.611 6.724 24.392 1.00 83.69 160 ASP A CA 1
ATOM 1231 C C . ASP A 1 160 ? -23.393 5.400 24.391 1.00 83.69 160 ASP A C 1
ATOM 1233 O O . ASP A 1 160 ? -23.923 4.971 25.413 1.00 83.69 160 ASP A O 1
ATOM 1237 N N . ASN A 1 161 ? -23.439 4.700 23.253 1.00 80.00 161 ASN A N 1
ATOM 1238 C CA . ASN A 1 161 ? -24.053 3.373 23.155 1.00 80.00 161 ASN A CA 1
ATOM 1239 C C . ASN A 1 161 ? -23.197 2.244 23.751 1.00 80.00 161 ASN A C 1
ATOM 1241 O O . ASN A 1 161 ? -23.740 1.170 24.042 1.00 80.00 161 ASN A O 1
ATOM 1245 N N . ALA A 1 162 ? -21.884 2.453 23.871 1.00 75.19 162 ALA A N 1
ATOM 1246 C CA . ALA A 1 162 ? -20.951 1.538 24.527 1.00 75.19 162 ALA A CA 1
ATOM 1247 C C . ALA A 1 162 ? -20.856 1.816 26.039 1.00 75.19 162 ALA A C 1
ATOM 1249 O O . ALA A 1 162 ? -20.739 0.888 26.841 1.00 75.19 162 ALA A O 1
ATOM 1250 N N . ALA A 1 163 ? -20.971 3.080 26.445 1.00 74.56 163 ALA A N 1
ATOM 1251 C CA . ALA A 1 163 ? -21.098 3.522 27.826 1.00 74.56 163 ALA A CA 1
ATOM 1252 C C . ALA A 1 163 ? -22.530 3.276 28.339 1.00 74.56 163 ALA A C 1
ATOM 1254 O O . ALA A 1 163 ? -23.280 4.204 28.622 1.00 74.56 163 ALA A O 1
ATOM 1255 N N . ASP A 1 164 ? -22.945 2.010 28.442 1.00 66.31 164 ASP A N 1
ATOM 1256 C CA . ASP A 1 164 ? -24.252 1.671 29.014 1.00 66.31 164 ASP A CA 1
ATOM 1257 C C . ASP A 1 164 ? -24.273 2.022 30.516 1.00 66.31 164 ASP A C 1
ATOM 1259 O O . ASP A 1 164 ? -23.689 1.340 31.362 1.00 66.31 164 ASP A O 1
ATOM 1263 N N . THR A 1 165 ? -24.955 3.117 30.846 1.00 69.38 165 THR A N 1
ATOM 1264 C CA . THR A 1 165 ? -25.177 3.580 32.220 1.00 69.38 165 THR A CA 1
ATOM 1265 C C . THR A 1 165 ? -26.176 2.676 32.947 1.00 69.38 165 THR A C 1
ATOM 1267 O O . THR A 1 165 ? -27.116 2.144 32.349 1.00 69.38 165 THR A O 1
ATOM 1270 N N . PHE A 1 166 ? -26.038 2.564 34.273 1.00 68.12 166 PHE A N 1
ATOM 1271 C CA . PHE A 1 166 ? -27.014 1.903 35.154 1.00 68.12 166 PHE A CA 1
ATOM 1272 C C . PHE A 1 166 ? -28.455 2.413 34.984 1.00 68.12 166 PHE A C 1
ATOM 1274 O O . PHE A 1 166 ? -29.396 1.679 35.260 1.00 68.12 166 PHE A O 1
ATOM 1281 N N . GLU A 1 167 ? -28.634 3.616 34.447 1.00 72.69 167 GLU A N 1
ATOM 1282 C CA . GLU A 1 167 ? -29.922 4.185 34.051 1.00 72.69 167 GLU A CA 1
ATOM 1283 C C . GLU A 1 167 ? -30.738 3.241 33.143 1.00 72.69 167 GLU A C 1
ATOM 1285 O O . GLU A 1 167 ? -31.942 3.076 33.323 1.00 72.69 167 GLU A O 1
ATOM 1290 N N . ARG A 1 168 ? -30.086 2.492 32.239 1.00 71.56 168 ARG A N 1
ATOM 1291 C CA . ARG A 1 168 ? -30.762 1.507 31.371 1.00 71.56 168 ARG A CA 1
ATOM 1292 C C . ARG A 1 168 ? -31.276 0.276 32.120 1.00 71.56 168 ARG A C 1
ATOM 1294 O O . ARG A 1 168 ? -32.183 -0.402 31.633 1.00 71.56 168 ARG A O 1
ATOM 1301 N N . PHE A 1 169 ? -30.719 -0.030 33.290 1.00 72.75 169 PHE A N 1
ATOM 1302 C CA . PHE A 1 169 ? -31.270 -1.053 34.180 1.00 72.75 169 PHE A CA 1
ATOM 1303 C C . PHE A 1 169 ? -32.558 -0.559 34.843 1.00 72.75 169 PHE A C 1
ATOM 1305 O O . PHE A 1 169 ? -33.499 -1.329 34.989 1.00 72.75 169 PHE A O 1
ATOM 1312 N N . GLU A 1 170 ? -32.622 0.724 35.194 1.00 74.31 170 GLU A N 1
ATOM 1313 C CA . GLU A 1 170 ? -33.758 1.331 35.895 1.00 74.31 170 GLU A CA 1
ATOM 1314 C C . GLU A 1 170 ? -34.941 1.624 34.963 1.00 74.31 170 GLU A C 1
ATOM 1316 O O . GLU A 1 170 ? -36.095 1.490 35.367 1.00 74.31 170 GLU A O 1
ATOM 1321 N N . CYS A 1 171 ? -34.676 1.944 33.693 1.00 73.94 171 CYS A N 1
ATOM 1322 C CA . CYS A 1 171 ? -35.720 2.143 32.684 1.00 73.94 171 CYS A CA 1
ATOM 1323 C C . CYS A 1 171 ? -36.347 0.834 32.174 1.00 73.94 171 CYS A C 1
ATOM 1325 O O . CYS A 1 171 ? -37.402 0.864 31.534 1.00 73.94 171 CYS A O 1
ATOM 1327 N N . ASN A 1 172 ? -35.716 -0.319 32.416 1.00 70.19 172 ASN A N 1
ATOM 1328 C CA . ASN A 1 172 ? -36.256 -1.599 31.974 1.00 70.19 172 ASN A CA 1
ATOM 1329 C C . ASN A 1 172 ? -37.379 -2.075 32.913 1.00 70.19 172 ASN A C 1
ATOM 1331 O O . ASN A 1 172 ? -37.251 -2.002 34.136 1.00 70.19 172 ASN A O 1
ATOM 1335 N N . PRO A 1 173 ? -38.498 -2.602 32.381 1.00 73.88 173 PRO A N 1
ATOM 1336 C CA . PRO A 1 173 ? -39.593 -3.061 33.220 1.00 73.88 173 PRO A CA 1
ATOM 1337 C C . PRO A 1 173 ? -39.129 -4.206 34.130 1.00 73.88 173 PRO A C 1
ATOM 1339 O O . PRO A 1 173 ? -38.556 -5.190 33.672 1.00 73.88 173 PRO A O 1
ATOM 1342 N N . VAL A 1 174 ? -39.455 -4.134 35.424 1.00 65.94 174 VAL A N 1
ATOM 1343 C CA . VAL A 1 174 ? -39.056 -5.117 36.459 1.00 65.94 174 VAL A CA 1
ATOM 1344 C C . VAL A 1 174 ? -39.385 -6.569 36.062 1.00 65.94 174 VAL A C 1
ATOM 1346 O O . VAL A 1 174 ? -38.675 -7.507 36.423 1.00 65.94 174 VAL A O 1
ATOM 1349 N N . ARG A 1 175 ? -40.425 -6.764 35.240 1.00 63.94 175 ARG A N 1
ATOM 1350 C CA . ARG A 1 175 ? -40.831 -8.067 34.692 1.00 63.94 175 ARG A CA 1
ATOM 1351 C C . ARG A 1 175 ? -39.833 -8.667 33.685 1.00 63.94 175 ARG A C 1
ATOM 1353 O O . ARG A 1 175 ? -39.780 -9.888 33.586 1.00 63.94 175 ARG A O 1
ATOM 1360 N N . SER A 1 176 ? -39.069 -7.862 32.940 1.00 62.50 176 SER A N 1
ATOM 1361 C CA . SER A 1 176 ? -38.033 -8.346 32.007 1.00 62.50 176 SER A CA 1
ATOM 1362 C C . SER A 1 176 ? -36.664 -8.533 32.673 1.00 62.50 176 SER A C 1
ATOM 1364 O O . SER A 1 176 ? -35.837 -9.292 32.167 1.00 62.50 176 SER A O 1
ATOM 1366 N N . ILE A 1 177 ? -36.445 -7.880 33.818 1.00 65.44 177 ILE A N 1
ATOM 1367 C CA . ILE A 1 177 ? -35.194 -7.926 34.589 1.00 65.44 177 ILE A CA 1
ATOM 1368 C C . ILE A 1 177 ? -35.091 -9.197 35.432 1.00 65.44 177 ILE A C 1
ATOM 1370 O O . ILE A 1 177 ? -34.000 -9.733 35.607 1.00 65.44 177 ILE A O 1
ATOM 1374 N N . LEU A 1 178 ? -36.212 -9.704 35.952 1.00 67.62 178 LEU A N 1
ATOM 1375 C CA . LEU A 1 178 ? -36.221 -10.885 36.813 1.00 67.62 178 LEU A CA 1
ATOM 1376 C C . LEU A 1 178 ? -36.049 -12.177 35.999 1.00 67.62 178 LEU A C 1
ATOM 1378 O O . LEU A 1 178 ? -37.014 -12.875 35.686 1.00 67.62 178 LEU A O 1
ATOM 1382 N N . ARG A 1 179 ? -34.800 -12.536 35.687 1.00 65.12 179 ARG A N 1
ATOM 1383 C CA . ARG A 1 179 ? -34.450 -13.846 35.129 1.00 65.12 179 ARG A CA 1
ATOM 1384 C C . ARG A 1 179 ? -34.249 -14.831 36.276 1.00 65.12 179 ARG A C 1
ATOM 1386 O O . ARG A 1 179 ? -33.223 -14.832 36.949 1.00 65.12 179 ARG A O 1
ATOM 1393 N N . VAL A 1 180 ? -35.248 -15.678 36.520 1.00 66.88 180 VAL A N 1
ATOM 1394 C CA . VAL A 1 180 ? -35.153 -16.740 37.534 1.00 66.88 180 VAL A CA 1
ATOM 1395 C C . VAL A 1 180 ? -34.641 -18.026 36.862 1.00 66.88 180 VAL A C 1
ATOM 1397 O O . VAL A 1 180 ? -35.395 -18.662 36.118 1.00 66.88 180 VAL A O 1
ATOM 1400 N N . PRO A 1 181 ? -33.387 -18.456 37.114 1.00 57.97 181 PRO A N 1
ATOM 1401 C CA .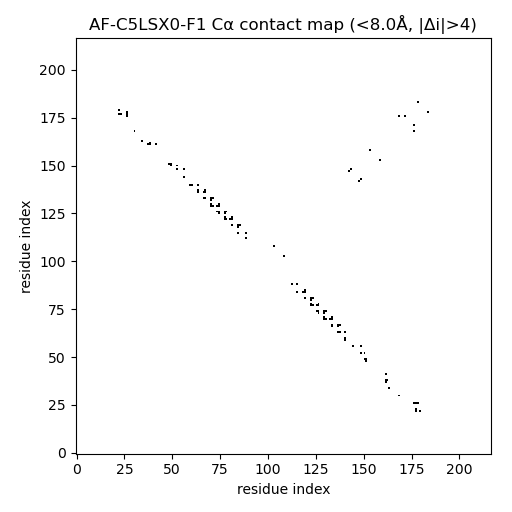 PRO A 1 181 ? -32.730 -19.531 36.358 1.00 57.97 181 PRO A CA 1
ATOM 1402 C C . PRO A 1 181 ? -33.399 -20.909 36.513 1.00 57.97 181 PRO A C 1
ATOM 1404 O O . PRO A 1 181 ? -33.234 -21.781 35.659 1.00 57.97 181 PRO A O 1
ATOM 1407 N N . LEU A 1 182 ? -34.190 -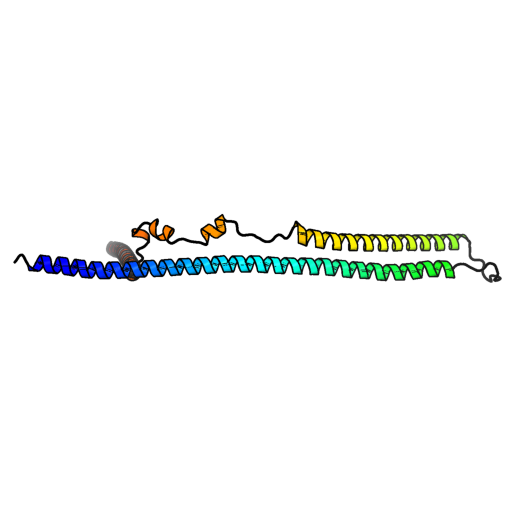21.110 37.571 1.00 59.25 182 LEU A N 1
ATOM 1408 C CA . LEU A 1 182 ? -34.929 -22.351 37.828 1.00 59.25 182 LEU A CA 1
ATOM 1409 C C . LEU A 1 182 ? -36.319 -22.376 37.182 1.00 59.25 182 LEU A C 1
ATOM 1411 O O . LEU A 1 182 ? -36.715 -23.406 36.640 1.00 59.25 182 LEU A O 1
ATOM 1415 N N . VAL A 1 183 ? -37.044 -21.253 37.177 1.00 64.19 183 VAL A N 1
ATOM 1416 C CA . VAL A 1 183 ? -38.417 -21.190 36.640 1.00 64.19 183 VAL A CA 1
ATOM 1417 C C . VAL A 1 183 ?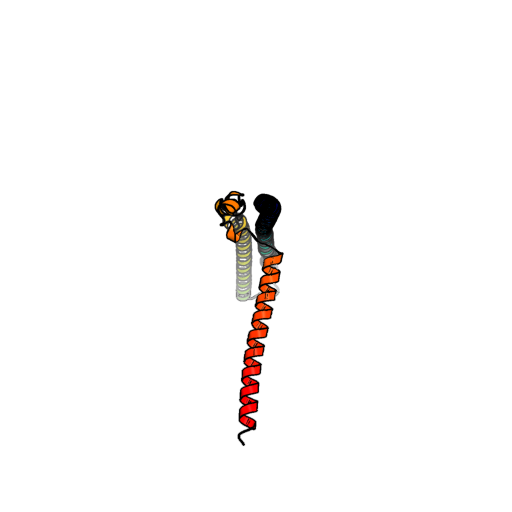 -38.416 -21.365 35.128 1.00 64.19 183 VAL A C 1
ATOM 1419 O O . VAL A 1 183 ? -39.285 -22.049 34.602 1.00 64.19 183 VAL A O 1
ATOM 1422 N N . GLN A 1 184 ? -37.411 -20.830 34.432 1.00 63.84 184 GLN A N 1
ATOM 1423 C CA . GLN A 1 184 ? -37.311 -20.961 32.979 1.00 63.84 184 GLN A CA 1
ATOM 1424 C C . GLN A 1 184 ? -36.897 -22.380 32.548 1.00 63.84 184 GLN A C 1
ATOM 1426 O O . GLN A 1 184 ? -37.440 -22.930 31.593 1.00 63.84 184 GLN A O 1
ATOM 1431 N N . ARG A 1 185 ? -35.996 -23.037 33.294 1.00 61.88 185 ARG A N 1
ATOM 1432 C CA . ARG A 1 185 ? -35.645 -24.450 33.048 1.00 61.88 185 ARG A CA 1
ATOM 1433 C C . ARG A 1 185 ? -36.809 -25.393 33.349 1.00 61.88 185 ARG A C 1
ATOM 1435 O O . ARG A 1 185 ? -37.007 -26.372 32.630 1.00 61.88 185 ARG A O 1
ATOM 1442 N N . LEU A 1 186 ? -37.588 -25.098 34.390 1.00 63.06 186 LEU A N 1
ATOM 1443 C CA . LEU A 1 186 ? -38.801 -25.840 34.708 1.00 63.06 186 LEU A CA 1
ATOM 1444 C C . LEU A 1 186 ? -39.874 -25.587 33.647 1.00 63.06 186 LEU A C 1
ATOM 1446 O O . LEU A 1 186 ? -40.375 -26.556 33.093 1.00 63.06 186 LEU A O 1
ATOM 1450 N N . SER A 1 187 ? -40.190 -24.341 33.288 1.00 64.25 187 SER A N 1
ATOM 1451 C CA . SER A 1 187 ? -41.239 -24.034 32.305 1.00 64.25 187 SER A CA 1
ATOM 1452 C C . SER A 1 187 ? -40.981 -24.684 30.943 1.00 64.25 187 SER A C 1
ATOM 1454 O O . SER A 1 187 ? -41.904 -25.272 30.384 1.00 64.25 187 SER A O 1
ATOM 1456 N N . HIS A 1 188 ? -39.736 -24.694 30.454 1.00 64.44 188 HIS A N 1
ATOM 1457 C CA . HIS A 1 188 ? -39.375 -25.418 29.230 1.00 64.44 188 HIS A CA 1
ATOM 1458 C C . HIS A 1 188 ? -39.564 -26.938 29.365 1.00 64.44 188 HIS A C 1
ATOM 1460 O O . HIS A 1 188 ? -40.059 -27.575 28.436 1.00 64.44 188 HIS A O 1
ATOM 1466 N N . ARG A 1 189 ? -39.246 -27.533 30.525 1.00 67.12 189 ARG A N 1
ATOM 1467 C CA . ARG A 1 189 ? -39.526 -28.955 30.803 1.00 67.12 189 ARG A CA 1
ATOM 1468 C C . ARG A 1 189 ? -41.024 -29.258 30.910 1.00 67.12 189 ARG A C 1
ATOM 1470 O O . ARG A 1 189 ? -41.467 -30.284 30.404 1.00 67.12 189 ARG A O 1
ATOM 1477 N N . TRP A 1 190 ? -41.804 -28.377 31.534 1.00 65.75 190 TRP A N 1
ATOM 1478 C CA . TRP A 1 190 ? -43.259 -28.504 31.660 1.00 65.75 190 TRP A CA 1
ATOM 1479 C C . TRP A 1 190 ? -43.956 -28.362 30.299 1.00 65.75 190 TRP A C 1
ATOM 1481 O O . TRP A 1 190 ? -44.848 -29.148 29.992 1.00 65.75 190 TRP A O 1
ATOM 1491 N N . GLN A 1 191 ? -43.507 -27.433 29.449 1.00 72.94 191 GLN A N 1
ATOM 1492 C CA . GLN A 1 191 ? -44.007 -27.273 28.080 1.00 72.94 191 GLN A CA 1
ATOM 1493 C C . GLN A 1 191 ? -43.626 -28.457 27.181 1.00 72.94 191 GLN A C 1
ATOM 1495 O O . GLN A 1 191 ? -44.468 -28.935 26.424 1.00 72.94 191 GLN A O 1
ATOM 1500 N N . ALA A 1 192 ? -42.404 -28.987 27.307 1.00 72.88 192 ALA A N 1
ATOM 1501 C CA . ALA A 1 192 ? -41.992 -30.199 26.598 1.00 72.88 192 ALA A CA 1
ATOM 1502 C C . ALA A 1 192 ? -42.830 -31.423 27.015 1.00 72.88 192 ALA A C 1
ATOM 1504 O O . ALA A 1 192 ? -43.272 -32.193 26.163 1.00 72.88 192 ALA A O 1
ATOM 1505 N N . LYS A 1 193 ? -43.121 -31.566 28.317 1.00 70.50 193 LYS A N 1
ATOM 1506 C CA . LYS A 1 193 ? -43.962 -32.651 28.840 1.00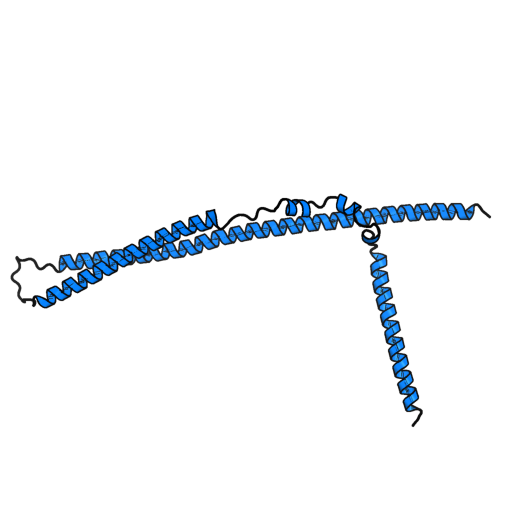 70.50 193 LYS A CA 1
ATOM 1507 C C . LYS A 1 193 ? -45.419 -32.521 28.379 1.00 70.50 193 LYS A C 1
ATOM 1509 O O . LYS A 1 193 ? -45.976 -33.492 27.886 1.00 70.50 193 LYS A O 1
ATOM 1514 N N . ALA A 1 194 ? -46.005 -31.323 28.446 1.00 69.50 194 ALA A N 1
ATOM 1515 C CA . ALA A 1 194 ? -47.364 -31.061 27.963 1.00 69.50 194 ALA A CA 1
ATOM 1516 C C . ALA A 1 194 ? -47.511 -31.254 26.440 1.00 69.50 194 ALA A C 1
ATOM 1518 O O . ALA A 1 194 ? -48.554 -31.707 25.967 1.00 69.50 194 ALA A O 1
ATOM 1519 N N . GLY A 1 195 ? -46.461 -30.946 25.669 1.00 70.00 195 GLY A N 1
ATOM 1520 C CA . GLY A 1 195 ? -46.406 -31.202 24.229 1.00 70.00 195 GLY A CA 1
ATOM 1521 C C . GLY A 1 195 ? -46.377 -32.693 23.881 1.00 70.00 195 GLY A C 1
ATOM 1522 O O . GLY A 1 195 ? -47.081 -33.102 22.960 1.00 70.00 195 GLY A O 1
ATOM 1523 N N . SER A 1 196 ? -45.631 -33.504 24.644 1.00 66.12 196 SER A N 1
ATOM 1524 C CA . SER A 1 196 ? -45.611 -34.969 24.497 1.00 66.12 196 SER A CA 1
ATOM 1525 C C . SER A 1 196 ? -46.979 -35.573 24.796 1.00 66.12 196 SER A C 1
ATOM 1527 O O . SER A 1 196 ? -47.543 -36.246 23.944 1.00 66.12 196 SER A O 1
ATOM 1529 N N . THR A 1 197 ? -47.584 -35.229 25.938 1.00 66.31 197 THR A N 1
ATOM 1530 C CA . THR A 1 197 ? -48.882 -35.789 26.353 1.00 66.31 197 THR A CA 1
ATOM 1531 C C . THR A 1 197 ? -50.011 -35.450 25.373 1.00 66.31 197 THR A C 1
ATOM 1533 O O . THR A 1 197 ? -50.910 -36.256 25.153 1.00 66.31 197 THR A O 1
ATOM 1536 N N . ARG A 1 198 ? -49.964 -34.272 24.731 1.00 65.25 198 ARG A N 1
ATOM 1537 C CA . ARG A 1 198 ? -50.931 -33.887 23.688 1.00 65.25 198 ARG A CA 1
ATOM 1538 C C . ARG A 1 198 ? -50.736 -34.660 22.379 1.00 65.25 198 ARG A C 1
ATOM 1540 O O . ARG A 1 198 ? -51.703 -34.841 21.642 1.00 65.25 198 ARG A O 1
ATOM 1547 N N . LYS A 1 199 ? -49.504 -35.071 22.071 1.00 64.12 199 LYS A N 1
ATOM 1548 C CA . LYS A 1 199 ? -49.182 -35.880 20.891 1.00 64.12 199 LYS A CA 1
ATOM 1549 C C . LYS A 1 199 ? -49.582 -37.339 21.125 1.00 64.12 199 LYS A C 1
ATOM 1551 O O . LYS A 1 199 ? -50.341 -37.870 20.327 1.00 64.12 199 LYS A O 1
ATOM 1556 N N . ASP A 1 200 ? -49.254 -37.878 22.300 1.00 62.59 200 ASP A N 1
ATOM 1557 C CA . ASP A 1 200 ? -49.661 -39.217 22.741 1.00 62.59 200 ASP A CA 1
ATOM 1558 C C . ASP A 1 200 ? -51.195 -39.371 22.760 1.00 62.59 200 ASP A C 1
ATOM 1560 O O . ASP A 1 200 ? -51.729 -40.349 22.250 1.00 62.59 200 ASP A O 1
ATOM 1564 N N . ALA A 1 201 ? -51.939 -38.369 23.247 1.00 63.81 201 ALA A N 1
ATOM 1565 C CA . ALA A 1 201 ? -53.407 -38.393 23.227 1.00 63.81 201 ALA A CA 1
ATOM 1566 C C . ALA A 1 201 ? -54.007 -38.335 21.807 1.00 63.81 201 ALA A C 1
ATOM 1568 O O . ALA A 1 201 ? -55.081 -38.885 21.561 1.00 63.81 201 ALA A O 1
ATOM 1569 N N . ARG A 1 202 ? -53.331 -37.669 20.861 1.00 63.78 202 ARG A N 1
ATOM 1570 C CA . ARG A 1 202 ? -53.756 -37.627 19.455 1.00 63.78 202 ARG A CA 1
ATOM 1571 C C . ARG A 1 202 ? -53.482 -38.960 18.760 1.00 63.78 202 ARG A C 1
ATOM 1573 O O . ARG A 1 202 ? -54.309 -39.383 17.961 1.00 63.78 202 ARG A O 1
ATOM 1580 N N . ASP A 1 203 ? -52.359 -39.598 19.069 1.00 63.09 203 ASP A N 1
ATOM 1581 C CA . ASP A 1 203 ? -51.948 -40.861 18.459 1.00 63.09 203 ASP A CA 1
ATOM 1582 C C . ASP A 1 203 ? -52.773 -42.042 19.011 1.00 63.09 203 ASP A C 1
ATOM 1584 O O . ASP A 1 203 ? -53.226 -42.880 18.236 1.00 63.09 203 ASP A O 1
ATOM 1588 N N . VAL A 1 204 ? -53.121 -42.038 20.305 1.00 64.62 204 VAL A N 1
ATOM 1589 C CA . VAL A 1 204 ? -54.076 -42.999 20.900 1.00 64.62 204 VAL A CA 1
ATOM 1590 C C . VAL A 1 204 ? -55.485 -42.834 20.322 1.00 64.62 204 VAL A C 1
ATOM 1592 O O . VAL A 1 204 ? -56.131 -43.825 19.997 1.00 64.62 204 VAL A O 1
ATOM 1595 N N . GLY A 1 205 ? -55.958 -41.598 20.127 1.00 61.94 205 GLY A N 1
ATOM 1596 C CA . GLY A 1 205 ? -57.253 -41.349 19.481 1.00 61.94 205 GLY A CA 1
ATOM 1597 C C . GLY A 1 205 ? -57.291 -41.757 18.004 1.00 61.94 205 GLY A C 1
ATOM 1598 O O . GLY A 1 205 ? -58.356 -42.063 17.477 1.00 61.94 205 GLY A O 1
ATOM 1599 N N . LYS A 1 206 ? -56.135 -41.783 17.330 1.00 60.19 206 LYS A N 1
ATOM 1600 C CA . LYS A 1 206 ? -56.016 -42.237 15.940 1.00 60.19 206 LYS A CA 1
ATOM 1601 C C . LYS A 1 206 ? -55.972 -43.760 15.837 1.00 60.19 206 LYS A C 1
ATOM 1603 O O . LYS A 1 206 ? -56.632 -44.304 14.962 1.00 60.19 206 LYS A O 1
ATOM 1608 N N . ASN A 1 207 ? -55.255 -44.419 16.747 1.00 58.12 207 ASN A N 1
ATOM 1609 C CA . ASN A 1 207 ? -55.188 -45.877 16.804 1.00 58.12 207 ASN A CA 1
ATOM 1610 C C . ASN A 1 207 ? -56.518 -46.486 17.267 1.00 58.12 207 ASN A C 1
ATOM 1612 O O . ASN A 1 207 ? -57.016 -47.378 16.603 1.00 58.12 207 ASN A O 1
ATOM 1616 N N . GLY A 1 208 ? -57.183 -45.923 18.282 1.00 59.28 208 GLY A N 1
ATOM 1617 C CA . GLY A 1 208 ? -58.507 -46.408 18.698 1.00 59.28 208 GLY A CA 1
ATOM 1618 C C . GLY A 1 208 ? -59.594 -46.245 17.624 1.00 59.28 208 GLY A C 1
ATOM 1619 O O . GLY A 1 208 ? -60.539 -47.024 17.579 1.00 59.28 208 GLY A O 1
ATOM 1620 N N . MET A 1 209 ? -59.457 -45.266 16.721 1.00 57.25 209 MET A N 1
ATOM 1621 C CA . MET A 1 209 ? -60.356 -45.122 15.568 1.00 57.25 209 MET A CA 1
ATOM 1622 C C . MET A 1 209 ? -60.013 -46.087 14.419 1.00 57.25 209 MET A C 1
ATOM 1624 O O . MET A 1 209 ? -60.871 -46.357 13.584 1.00 57.25 209 MET A O 1
ATOM 1628 N N . MET A 1 210 ? -58.776 -46.591 14.360 1.00 58.03 210 MET A N 1
ATOM 1629 C CA . MET A 1 210 ? -58.379 -47.658 13.436 1.00 58.03 210 MET A CA 1
ATOM 1630 C C . MET A 1 210 ? -58.836 -49.023 13.957 1.00 58.03 210 MET A C 1
ATOM 1632 O O . MET A 1 210 ? -59.416 -49.778 13.188 1.00 58.03 210 MET A O 1
ATOM 1636 N N . ASP A 1 211 ? -58.702 -49.280 15.260 1.00 57.00 211 ASP A N 1
ATOM 1637 C CA . ASP A 1 211 ? -59.127 -50.536 15.891 1.00 57.00 211 ASP A CA 1
ATOM 1638 C C . ASP A 1 211 ? -60.658 -50.718 15.804 1.00 57.00 211 ASP A C 1
ATOM 1640 O O . ASP A 1 211 ? -61.144 -51.777 15.419 1.00 57.00 211 ASP A O 1
ATOM 1644 N N . HIS A 1 212 ? -61.442 -49.652 16.022 1.00 57.78 212 HIS A N 1
ATOM 1645 C CA . HIS A 1 212 ? -62.900 -49.692 15.822 1.00 57.78 212 HIS A CA 1
ATOM 1646 C C . HIS A 1 212 ? -63.340 -49.853 14.357 1.00 57.78 212 HIS A C 1
ATOM 1648 O O . HIS A 1 212 ? -64.484 -50.226 14.114 1.00 57.78 212 HIS A O 1
ATOM 1654 N N . ALA A 1 213 ? -62.468 -49.572 13.386 1.00 55.97 213 ALA A N 1
ATOM 1655 C CA . ALA A 1 213 ? -62.758 -49.773 11.966 1.00 55.97 213 ALA A CA 1
ATOM 1656 C C . ALA A 1 213 ? -62.382 -51.186 11.472 1.00 55.97 213 ALA A C 1
ATOM 1658 O O . ALA A 1 213 ? -62.775 -51.565 10.366 1.00 55.97 213 ALA A O 1
ATOM 1659 N N . GLU A 1 214 ? -61.627 -51.959 12.260 1.00 57.00 214 GLU A N 1
ATOM 1660 C CA . GLU A 1 214 ? -61.283 -53.355 11.959 1.00 57.00 214 GLU A CA 1
ATOM 1661 C C . GLU A 1 214 ? -62.304 -54.354 12.530 1.00 57.00 214 GLU A C 1
ATOM 1663 O O . GLU A 1 214 ? -62.490 -55.412 11.935 1.00 57.00 214 GLU A O 1
ATOM 1668 N N . ASP A 1 215 ? -63.043 -53.988 13.584 1.00 55.41 215 ASP A N 1
ATOM 1669 C CA . ASP A 1 215 ? -64.115 -54.813 14.173 1.00 55.41 215 ASP A CA 1
ATOM 1670 C C . ASP A 1 215 ? -65.453 -54.772 13.390 1.00 55.41 215 ASP A C 1
ATOM 1672 O O . ASP A 1 215 ? -66.388 -55.504 13.715 1.00 55.41 215 ASP A O 1
ATOM 1676 N N . GLU A 1 216 ? -65.571 -53.925 12.358 1.00 53.28 216 GLU A N 1
ATOM 1677 C CA . GLU A 1 216 ? -66.803 -53.722 11.566 1.00 53.28 216 GLU A CA 1
ATOM 1678 C C . GLU A 1 216 ? -66.766 -54.395 10.171 1.00 53.28 216 GLU A C 1
ATOM 1680 O O . GLU A 1 216 ? -67.515 -54.021 9.263 1.00 53.28 216 GLU A O 1
ATOM 1685 N N . LYS A 1 217 ? -65.900 -55.398 9.977 1.00 46.94 217 LYS A N 1
ATOM 1686 C CA . LYS A 1 217 ? -65.833 -56.244 8.768 1.00 46.94 217 LYS A CA 1
ATOM 1687 C C . LYS A 1 217 ? -65.995 -57.720 9.099 1.00 46.94 217 LYS A C 1
ATOM 1689 O O . LYS A 1 217 ? -66.614 -58.416 8.261 1.00 46.94 217 LYS A O 1
#

Sequence (217 aa):
MATTAAAVAVAGASLVGSAAGTLFSYNKAVFILDQTLRQWAVHQVQDMRIAQIGLYREDLRDLFGLTISRMDTYMTVNSVGLAVAVHSIYCGMIPPDIPQPRAVPSWLWFIWILNLSASTVLLLLSVSFSLHASIVAQSLEVKLLTRWLRLPLPTMSDIDNAADTFERFECNPVRSILRVPLVQRLSHRWQAKAGSTRKDARDVGKNGMMDHAEDEK

Mean predicted aligned error: 15.5 Å

Nearest PDB structures (foldseek):
  3g6b-assembly1_B  TM=4.034E-01  e=3.291E+00  Thermotoga maritima
  3g67-assembly1_A  TM=3.915E-01  e=3.924E+00  Thermotoga maritima
  3ja6-assembly1_I  TM=2.953E-01  e=2.454E+00  Escherichia coli
  3zx6-assembly1_A  TM=2.721E-01  e=5.580E+00  Archaeoglobus fulgidus DSM 4304

Solvent-accessible surface area (backbone atoms only — not comparable to full-atom values): 12292 Å² total; per-residue (Å²): 135,76,69,64,60,56,54,51,53,52,51,49,49,50,52,48,50,53,51,49,53,52,53,49,52,50,34,51,53,51,49,54,50,54,51,52,52,51,38,53,53,52,51,52,53,50,52,51,55,53,51,52,51,55,50,53,57,51,52,52,49,51,58,47,49,53,50,40,55,50,29,53,52,52,33,53,56,34,50,54,51,39,52,52,51,54,49,52,56,62,72,66,58,76,67,94,85,60,89,73,95,65,87,72,62,68,68,61,54,52,52,50,53,51,52,51,50,52,54,44,51,54,35,52,50,51,36,52,52,29,53,51,51,37,53,50,46,56,55,47,52,54,46,42,60,70,70,70,59,69,83,89,73,81,50,70,70,56,50,56,67,52,57,74,54,72,63,63,64,70,75,46,58,71,80,78,56,66,73,54,81,62,60,57,58,44,50,54,51,52,50,53,50,54,53,49,56,57,48,52,54,51,52,51,56,50,48,56,56,49,56,63,61,64,78,75,118

Foldseek 3Di:
DPPPVVVCVVVVVVVVVVVVVVLLVVLVVVVVVVLVVLLVVLVVVLVVLVVVLVVVLVVLCVVLVVLLVVLVVQLVVLVVVLVVLVVVVVVPPDDPPDDDPDDDPVVVVVVVVVVSVVSNVVSVVSNVVSVVSNVVSVVVSVCCVPPVRDRPDDDVVNVVVSPDDCVVVVPDPPVVSRDDPVVVVVVVVVVVVVVVVVVVVVVVVVVVVVVVVVVPD